Protein AF-A0A7R9JJ22-F1 (afdb_monomer_lite)

pLDDT: mean 79.02, std 14.0, range [29.39, 95.38]

Secondary structure (DSSP, 8-state):
----------HHHHHHHTS--PPEETTEE--HHHHHHHHHHHH--THHHHTTGGG-S-HHHHHHHHHHHHHHHHHHHHHHHHHHHHHH--SSB---HHHHHTT----TTTTT----BSSSS--------TT-----HHHHHSSSHHHHHHHHHHHHHHHHHHHHHHHHHHHHHHHHTTSSGGGGGG---BTTTTB-HHHHHHHHHHHHHHHHH-

InterPro domains:
  IPR004841 Amino acid permease/SLC12A domain [PF00324] (16-213)
  IPR004842 SLC12A transporter family [PTHR11827] (8-214)

Sequence (214 aa):
MNSEHRVSVPASVLATNWKPQYTFSEGKQQDFFSVFAIFFPSVTGIQAGANISGDLKDPAGAIPKGTLLSLIISMVSYAIFVVFAGGAALRDASGNVSELINNTYIECRENGGTCGYGLNNSYSSPSNLALVIRKQVMQLMSLWGPFIYAGCFAATLSTALTNLLSVPRLIQALGIDKIYPGLIFFSKGYGKFGEPYRGYVLTFVVSSAFVIIG

Organism: Timema californicum (NCBI:txid61474)

Radius of gyration: 23.4 Å; chains: 1; bounding box: 60×50×65 Å

Structure (mmCIF, N/CA/C/O backbone):
data_AF-A0A7R9JJ22-F1
#
_entry.id   AF-A0A7R9JJ22-F1
#
loop_
_atom_site.group_PDB
_atom_site.id
_atom_site.type_symbol
_atom_site.label_atom_id
_atom_site.label_alt_id
_atom_site.label_comp_id
_atom_site.label_asym_id
_atom_site.label_entity_id
_atom_site.label_seq_id
_atom_site.pdbx_PDB_ins_code
_atom_site.Cartn_x
_atom_site.Cartn_y
_atom_site.Cartn_z
_atom_site.occupancy
_atom_site.B_iso_or_equiv
_atom_site.auth_seq_id
_atom_site.auth_comp_id
_atom_site.auth_asym_id
_atom_site.auth_atom_id
_atom_site.pdbx_PDB_model_num
ATOM 1 N N . MET A 1 1 ? 30.198 -15.128 -7.343 1.00 31.70 1 MET A N 1
ATOM 2 C CA . MET A 1 1 ? 29.744 -13.837 -6.776 1.00 31.70 1 MET A CA 1
ATOM 3 C C . MET A 1 1 ? 29.969 -12.794 -7.856 1.00 31.70 1 MET A C 1
ATOM 5 O O . MET A 1 1 ? 30.986 -12.121 -7.837 1.00 31.70 1 MET A O 1
ATOM 9 N N . ASN A 1 2 ? 29.097 -12.754 -8.867 1.00 29.39 2 ASN A N 1
ATOM 10 C CA . ASN A 1 2 ? 29.396 -12.061 -10.121 1.00 29.39 2 ASN A CA 1
ATOM 11 C C . ASN A 1 2 ? 28.339 -10.982 -10.380 1.00 29.39 2 ASN A C 1
ATOM 13 O O . ASN A 1 2 ? 27.166 -11.290 -10.551 1.00 29.39 2 ASN A O 1
ATOM 17 N N . SER A 1 3 ? 28.803 -9.732 -10.293 1.00 36.50 3 SER A N 1
ATOM 18 C CA . SER A 1 3 ? 28.471 -8.590 -11.155 1.00 36.50 3 SER A CA 1
ATOM 19 C C . SER A 1 3 ? 27.067 -8.535 -11.772 1.00 36.50 3 SER A C 1
ATOM 21 O O . SER A 1 3 ? 26.918 -9.019 -12.881 1.00 36.50 3 SER A O 1
ATOM 23 N N . GLU A 1 4 ? 26.098 -7.864 -11.127 1.00 42.62 4 GLU A N 1
ATOM 24 C CA . GLU A 1 4 ? 24.980 -7.175 -11.825 1.00 42.62 4 GLU A CA 1
ATOM 25 C C . GLU A 1 4 ? 24.073 -6.306 -10.917 1.00 42.62 4 GLU A C 1
ATOM 27 O O . GLU A 1 4 ? 22.950 -5.968 -11.268 1.00 42.62 4 GLU A O 1
ATOM 32 N N . HIS A 1 5 ? 24.545 -5.843 -9.753 1.00 43.56 5 HIS A N 1
ATOM 33 C CA . HIS A 1 5 ? 23.796 -4.886 -8.914 1.00 43.56 5 HIS A CA 1
ATOM 34 C C . HIS A 1 5 ? 23.991 -3.424 -9.338 1.00 43.56 5 HIS A C 1
ATOM 36 O O . HIS A 1 5 ? 24.180 -2.542 -8.503 1.00 43.56 5 HIS A O 1
ATOM 42 N N . ARG A 1 6 ? 23.958 -3.138 -10.643 1.00 44.47 6 ARG A N 1
ATOM 43 C CA . ARG A 1 6 ? 23.802 -1.758 -11.116 1.00 44.47 6 ARG A CA 1
ATOM 44 C C . ARG A 1 6 ? 22.357 -1.555 -11.532 1.00 44.47 6 ARG A C 1
ATOM 46 O O . ARG A 1 6 ? 22.016 -1.698 -12.700 1.00 44.47 6 ARG A O 1
ATOM 53 N N . VAL A 1 7 ? 21.529 -1.190 -10.551 1.00 55.81 7 VAL A N 1
ATOM 54 C CA . VAL A 1 7 ? 20.245 -0.532 -10.809 1.00 55.81 7 VAL A CA 1
ATOM 55 C C . VAL A 1 7 ? 20.574 0.802 -11.470 1.00 55.81 7 VAL A C 1
ATOM 57 O O . VAL A 1 7 ? 20.880 1.794 -10.814 1.00 55.81 7 VAL A O 1
ATOM 60 N N . SER A 1 8 ? 20.644 0.779 -12.791 1.00 62.72 8 SER A N 1
ATOM 61 C CA . SER A 1 8 ? 20.762 1.973 -13.609 1.00 62.72 8 SER A CA 1
ATOM 62 C C . SER A 1 8 ? 19.353 2.362 -14.026 1.00 62.72 8 SER A C 1
ATOM 64 O O . SER A 1 8 ? 18.514 1.495 -14.253 1.00 62.72 8 SER A O 1
ATOM 66 N N . VAL A 1 9 ? 19.085 3.665 -14.077 1.00 70.62 9 VAL A N 1
ATOM 67 C CA . VAL A 1 9 ? 17.827 4.210 -14.593 1.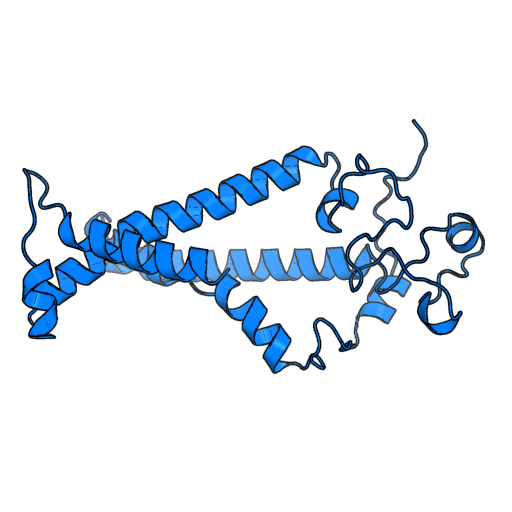00 70.62 9 VAL A CA 1
ATOM 68 C C . VAL A 1 9 ? 18.107 4.738 -16.000 1.00 70.62 9 VAL A C 1
ATOM 70 O O . VAL A 1 9 ? 18.405 5.924 -16.162 1.00 70.62 9 VAL A O 1
ATOM 73 N N . PRO A 1 10 ? 18.133 3.872 -17.029 1.00 76.88 10 PRO A N 1
ATOM 74 C CA . PRO A 1 10 ? 18.292 4.330 -18.397 1.00 76.88 10 PRO A CA 1
ATOM 75 C C . PRO A 1 10 ? 17.045 5.105 -18.839 1.00 76.88 10 PRO A C 1
ATOM 77 O O . PRO A 1 10 ? 15.908 4.655 -18.685 1.00 76.88 10 PRO A O 1
ATOM 80 N N . ALA A 1 11 ? 17.264 6.273 -19.446 1.00 77.75 11 ALA A N 1
ATOM 81 C CA . ALA A 1 11 ? 16.186 7.128 -19.946 1.00 77.75 11 ALA A CA 1
ATOM 82 C C . ALA A 1 11 ? 15.310 6.429 -21.007 1.00 77.75 11 ALA A C 1
ATOM 84 O O . ALA A 1 11 ? 14.129 6.745 -21.127 1.00 77.75 11 ALA A O 1
ATOM 85 N N . SER A 1 12 ? 15.857 5.448 -21.736 1.00 80.06 12 SER A N 1
ATOM 86 C CA . SER A 1 12 ? 15.120 4.626 -22.706 1.00 80.06 12 SER A CA 1
ATOM 87 C C . SER A 1 12 ? 14.037 3.763 -22.048 1.00 80.06 12 SER A C 1
ATOM 89 O O . SER A 1 12 ? 12.909 3.705 -22.537 1.00 80.06 12 SER A O 1
ATOM 91 N N . VAL A 1 13 ? 14.342 3.136 -20.909 1.00 80.31 13 VAL A N 1
ATOM 92 C CA . VAL A 1 13 ? 13.381 2.303 -20.165 1.00 80.31 13 VAL A CA 1
ATOM 93 C C . VAL A 1 13 ? 12.297 3.171 -19.536 1.00 80.31 13 VAL A C 1
ATOM 95 O O . VAL A 1 13 ? 11.117 2.846 -19.621 1.00 80.31 13 VAL A O 1
ATOM 98 N N . LEU A 1 14 ? 12.657 4.336 -18.997 1.00 84.06 14 LEU A N 1
ATOM 99 C CA . LEU A 1 14 ? 11.655 5.261 -18.469 1.00 84.06 14 LEU A CA 1
ATOM 100 C C . LEU A 1 14 ? 10.710 5.782 -19.570 1.00 84.06 14 LEU A C 1
ATOM 102 O O . LEU A 1 14 ? 9.504 5.882 -19.350 1.00 84.06 14 LEU A O 1
ATOM 106 N N . ALA A 1 15 ? 11.240 6.079 -20.762 1.00 85.38 15 ALA A N 1
ATOM 107 C CA . ALA A 1 15 ? 10.447 6.556 -21.895 1.00 85.38 15 ALA A CA 1
ATOM 108 C C . ALA A 1 15 ? 9.465 5.494 -22.421 1.00 85.38 15 ALA A C 1
ATOM 110 O O . ALA A 1 15 ? 8.315 5.821 -22.719 1.00 85.38 15 ALA A O 1
ATOM 111 N N . THR A 1 16 ? 9.883 4.226 -22.491 1.00 83.38 16 THR A N 1
ATOM 112 C CA . THR A 1 16 ? 8.984 3.108 -22.850 1.00 83.38 16 THR A CA 1
ATOM 113 C C . THR A 1 16 ? 7.911 2.892 -21.784 1.00 83.38 16 THR A C 1
ATOM 115 O O . THR A 1 16 ? 6.740 2.685 -22.105 1.00 83.38 16 THR A O 1
ATOM 118 N N . ASN A 1 17 ? 8.267 3.069 -20.509 1.00 86.56 17 ASN A N 1
ATOM 119 C CA . ASN A 1 17 ? 7.344 2.909 -19.394 1.00 86.56 17 ASN A CA 1
ATOM 120 C C . ASN A 1 17 ? 6.323 4.045 -19.207 1.00 86.56 17 ASN A C 1
ATOM 122 O O . ASN A 1 17 ? 5.400 3.895 -18.405 1.00 86.56 17 ASN A O 1
ATOM 126 N N . TRP A 1 18 ? 6.426 5.141 -19.960 1.00 87.44 18 TRP A N 1
ATOM 127 C CA . TRP A 1 18 ? 5.609 6.341 -19.751 1.00 87.44 18 TRP A CA 1
ATOM 128 C C . TRP A 1 18 ? 4.117 6.170 -20.084 1.00 87.4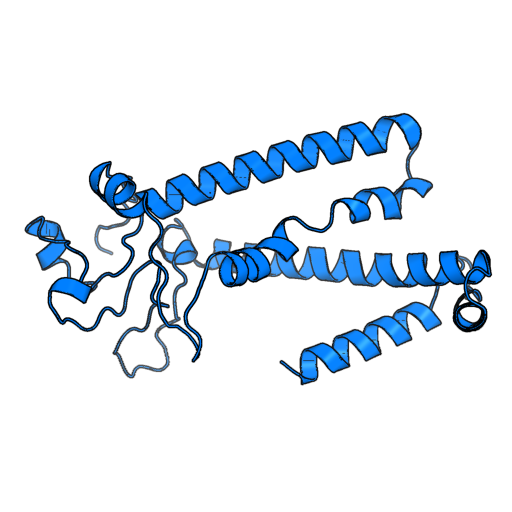4 18 TRP A C 1
ATOM 130 O O . TRP A 1 18 ? 3.264 6.825 -19.487 1.00 87.44 18 TRP A O 1
ATOM 140 N N . LYS A 1 19 ? 3.772 5.312 -21.053 1.00 88.19 19 LYS A N 1
ATOM 141 C CA . LYS A 1 19 ? 2.381 5.139 -21.519 1.00 88.19 19 LYS A CA 1
ATOM 142 C C . LYS A 1 19 ? 1.688 3.959 -20.844 1.00 88.19 19 LYS A C 1
ATOM 144 O O . LYS A 1 19 ? 2.290 2.899 -20.800 1.00 88.19 19 LYS A O 1
ATOM 149 N N . PRO A 1 20 ? 0.426 4.047 -20.408 1.00 86.69 20 PRO A N 1
ATOM 150 C CA . PRO A 1 20 ? -0.252 2.904 -19.800 1.00 86.69 20 PRO A CA 1
ATOM 151 C C . PRO A 1 20 ? -0.360 1.723 -20.778 1.00 86.69 20 PRO A C 1
ATOM 153 O O . PRO A 1 20 ? -0.650 1.909 -21.959 1.00 86.69 20 PRO A O 1
ATOM 156 N N . GLN A 1 21 ? -0.163 0.510 -20.268 1.00 85.25 21 GLN A N 1
ATOM 157 C CA . GLN A 1 21 ? -0.378 -0.739 -20.996 1.00 85.25 21 GLN A CA 1
ATOM 158 C C . GLN A 1 21 ? -1.119 -1.697 -20.076 1.00 85.25 21 GLN A C 1
ATOM 160 O O . GLN A 1 21 ? -0.540 -2.285 -19.165 1.00 85.25 21 GLN A O 1
ATOM 165 N N . TYR A 1 22 ? -2.424 -1.812 -20.291 1.00 84.62 22 TYR A N 1
ATOM 166 C CA . TYR A 1 22 ? -3.256 -2.707 -19.506 1.00 84.62 22 TYR A CA 1
ATOM 167 C C . TYR A 1 22 ? -3.223 -4.108 -20.109 1.00 84.62 22 TYR A C 1
ATOM 169 O O . TYR A 1 22 ? -3.531 -4.294 -21.286 1.00 84.62 22 TYR A O 1
ATOM 177 N N . THR A 1 23 ? -2.831 -5.092 -19.301 1.00 80.12 23 THR A N 1
ATOM 178 C CA . THR A 1 23 ? -2.789 -6.499 -19.709 1.00 80.12 23 THR A CA 1
ATOM 179 C C . THR A 1 23 ? -4.026 -7.251 -19.224 1.00 80.12 23 THR A C 1
ATOM 181 O O . THR A 1 23 ? -4.715 -6.829 -18.296 1.00 80.12 23 THR A O 1
ATOM 184 N N . PHE A 1 24 ? -4.309 -8.387 -19.850 1.00 79.19 24 PHE A N 1
ATOM 185 C CA . PHE A 1 24 ? -5.268 -9.349 -19.324 1.00 79.19 24 PHE A CA 1
ATOM 186 C C . PHE A 1 24 ? -4.571 -10.189 -18.251 1.00 79.19 24 PHE A C 1
ATOM 188 O O . PHE A 1 24 ? -3.575 -10.851 -18.542 1.00 79.19 24 PHE A O 1
ATOM 195 N N . SER A 1 25 ? -5.071 -10.139 -17.018 1.00 71.06 25 SER A N 1
ATOM 196 C CA . SER A 1 25 ? -4.530 -10.897 -15.886 1.00 71.06 25 SER A CA 1
ATOM 197 C C . SER A 1 25 ? -5.680 -11.380 -15.009 1.00 71.06 25 SER A C 1
ATOM 199 O O . SER A 1 25 ? -6.659 -10.655 -14.840 1.00 71.06 25 SER A O 1
ATOM 201 N N . GLU A 1 26 ? -5.571 -12.601 -14.478 1.00 70.00 26 GLU A N 1
ATOM 202 C CA . GLU A 1 26 ? -6.557 -13.198 -13.558 1.00 70.00 26 GLU A CA 1
ATOM 203 C C . GLU A 1 26 ? -7.993 -13.253 -14.118 1.00 70.00 26 GLU A C 1
ATOM 205 O O . GLU A 1 26 ? -8.975 -13.039 -13.414 1.00 70.00 26 GLU A O 1
ATOM 210 N N . GLY A 1 27 ? -8.137 -13.534 -15.418 1.00 76.50 27 GLY A N 1
ATOM 211 C CA . GLY A 1 27 ? -9.451 -13.720 -16.043 1.00 76.50 27 GLY A CA 1
ATOM 212 C C . GLY A 1 27 ? -10.231 -12.428 -16.312 1.00 76.50 27 GLY A C 1
ATOM 213 O O . GLY A 1 27 ? -11.360 -12.500 -16.796 1.00 76.50 27 GLY A O 1
ATOM 214 N N . LYS A 1 28 ? -9.642 -11.251 -16.058 1.00 82.56 28 LYS A N 1
ATOM 215 C CA . LYS A 1 28 ? -10.244 -9.946 -16.354 1.00 82.56 28 LYS A CA 1
ATOM 216 C C . LYS A 1 28 ? -9.274 -9.060 -17.140 1.00 82.56 28 LYS A C 1
ATOM 218 O O . LYS A 1 28 ? -8.071 -9.018 -16.876 1.00 82.56 28 LYS A O 1
ATOM 223 N N . GLN A 1 29 ? -9.804 -8.321 -18.115 1.00 86.81 29 GLN A N 1
ATOM 224 C CA . GLN A 1 29 ? -9.045 -7.257 -18.764 1.00 86.81 29 GLN A CA 1
ATOM 225 C C . GLN A 1 29 ? -8.884 -6.108 -17.774 1.00 86.81 29 GLN A C 1
ATOM 227 O O . GLN A 1 29 ? -9.876 -5.566 -17.285 1.00 86.81 29 GLN A O 1
ATOM 232 N N . GLN A 1 30 ? -7.637 -5.770 -17.463 1.00 87.56 30 GLN A N 1
ATOM 233 C CA . GLN A 1 30 ? -7.353 -4.672 -16.556 1.00 87.56 30 GLN A CA 1
ATOM 234 C C . GLN A 1 30 ? -7.670 -3.343 -17.246 1.00 87.56 30 GLN A C 1
ATOM 236 O O . GLN A 1 30 ? -7.508 -3.188 -18.456 1.00 87.56 30 GLN A O 1
ATOM 241 N N . ASP A 1 31 ? -8.138 -2.382 -16.467 1.00 91.38 31 ASP A N 1
ATOM 242 C CA . ASP A 1 31 ? -8.479 -1.035 -16.902 1.00 91.38 31 ASP A CA 1
ATOM 243 C C . ASP A 1 31 ? -8.042 -0.031 -15.826 1.00 91.38 31 ASP A C 1
ATOM 245 O O . ASP A 1 31 ? -7.627 -0.416 -14.728 1.00 91.38 31 ASP A O 1
ATOM 249 N N . PHE A 1 32 ? -8.142 1.266 -16.125 1.00 91.38 32 PHE A N 1
ATOM 250 C CA . PHE A 1 32 ? -7.767 2.320 -15.181 1.00 91.38 32 PHE A CA 1
ATOM 251 C C . PHE A 1 32 ? -8.471 2.171 -13.823 1.00 91.38 32 PHE A C 1
ATOM 253 O O . PHE A 1 32 ? -7.816 2.300 -12.788 1.00 91.38 32 PHE A O 1
ATOM 260 N N . PHE A 1 33 ? -9.773 1.862 -13.809 1.00 91.69 33 PHE A N 1
ATOM 261 C CA . PHE A 1 33 ? -10.528 1.761 -12.561 1.00 91.69 33 PHE A CA 1
ATOM 262 C C . PHE A 1 33 ? -10.177 0.502 -11.771 1.00 91.69 33 PHE A C 1
ATOM 264 O O . PHE A 1 33 ? -10.112 0.579 -10.546 1.00 91.69 33 PHE A O 1
ATOM 271 N N . SER A 1 34 ? -9.889 -0.628 -12.429 1.00 89.81 34 SER A N 1
ATOM 272 C CA . SER A 1 34 ? -9.416 -1.829 -11.722 1.00 89.81 34 SER A CA 1
ATOM 273 C C . SER A 1 34 ? -8.070 -1.583 -11.031 1.00 89.81 34 SER A C 1
ATOM 275 O O . SER A 1 34 ? -7.920 -1.904 -9.854 1.00 89.81 34 SER A O 1
ATOM 277 N N . VAL A 1 35 ? -7.113 -0.937 -11.708 1.00 88.94 35 VAL A N 1
ATOM 278 C CA . VAL A 1 35 ? -5.811 -0.596 -11.100 1.00 88.94 35 VAL A CA 1
ATOM 279 C C . VAL A 1 35 ? -5.973 0.441 -9.983 1.00 88.94 35 VAL A C 1
ATOM 281 O O . VAL A 1 35 ? -5.380 0.298 -8.912 1.00 88.94 35 VAL A O 1
ATOM 284 N N . PHE A 1 36 ? -6.816 1.456 -10.189 1.00 91.38 36 PHE A N 1
ATOM 285 C CA . PHE A 1 36 ? -7.125 2.450 -9.161 1.00 91.38 36 PHE A CA 1
ATOM 286 C C . PHE A 1 36 ? -7.768 1.817 -7.923 1.00 91.38 36 PHE A C 1
ATOM 288 O O . PHE A 1 36 ? -7.394 2.175 -6.812 1.00 91.38 36 PHE A O 1
ATOM 295 N N . ALA A 1 37 ? -8.678 0.853 -8.083 1.00 91.69 37 ALA A N 1
ATOM 296 C CA . ALA A 1 37 ? -9.329 0.174 -6.963 1.00 91.69 37 ALA A CA 1
ATOM 297 C C . ALA A 1 37 ? -8.338 -0.611 -6.086 1.00 91.69 37 ALA A C 1
ATOM 299 O O . ALA A 1 37 ? -8.517 -0.663 -4.872 1.00 91.69 37 ALA A O 1
ATOM 300 N N . ILE A 1 38 ? -7.275 -1.169 -6.675 1.00 88.62 38 ILE A N 1
ATOM 301 C CA . ILE A 1 38 ? -6.201 -1.859 -5.938 1.00 88.62 38 ILE A CA 1
ATOM 302 C C . ILE A 1 38 ? -5.283 -0.852 -5.226 1.00 88.62 38 ILE A C 1
ATOM 304 O O . ILE A 1 38 ? -4.823 -1.110 -4.116 1.00 88.62 38 ILE A O 1
ATOM 308 N N . PHE A 1 39 ? -5.032 0.310 -5.836 1.00 90.44 39 PHE A N 1
ATOM 309 C CA . PHE A 1 39 ? -4.209 1.369 -5.244 1.00 90.44 39 PHE A CA 1
ATOM 310 C C . PHE A 1 39 ? -4.953 2.190 -4.181 1.00 90.44 39 PHE A C 1
ATOM 312 O O . PHE A 1 39 ? -4.351 2.677 -3.231 1.00 90.44 39 PHE A O 1
ATOM 319 N N . PHE A 1 40 ? -6.270 2.343 -4.297 1.00 91.31 40 PHE A N 1
ATOM 320 C CA . PHE A 1 40 ? -7.057 3.214 -3.427 1.00 91.31 40 PHE A CA 1
ATOM 321 C C . PHE A 1 40 ? -6.862 2.919 -1.927 1.00 91.31 40 PHE A C 1
ATOM 323 O O . PHE A 1 40 ? -6.573 3.865 -1.189 1.00 91.31 40 PHE A O 1
ATOM 330 N N . PRO A 1 41 ? -6.892 1.652 -1.457 1.00 89.88 41 PRO A N 1
ATOM 331 C CA . PRO A 1 41 ? -6.620 1.323 -0.062 1.00 89.88 41 PRO A CA 1
ATOM 332 C C . PRO A 1 41 ? -5.275 1.838 0.465 1.00 89.88 41 PRO A C 1
ATOM 334 O O . PRO A 1 41 ? -5.199 2.172 1.644 1.00 89.88 41 PRO A O 1
ATOM 337 N N . SER A 1 42 ? -4.231 1.974 -0.364 1.00 88.00 42 SER A N 1
ATOM 338 C CA . SER A 1 42 ? -2.924 2.451 0.114 1.00 88.00 42 SER A CA 1
ATOM 339 C C . SER A 1 42 ? -2.912 3.937 0.472 1.00 88.00 42 SER A C 1
ATOM 341 O O . SER A 1 42 ? -2.060 4.367 1.242 1.00 88.00 42 SER A O 1
ATOM 343 N N . VAL A 1 43 ? -3.837 4.726 -0.085 1.00 86.00 43 VAL A N 1
ATOM 344 C CA . VAL A 1 43 ? -3.976 6.167 0.206 1.00 86.00 43 VAL A CA 1
ATOM 345 C C . VAL A 1 43 ? -5.032 6.420 1.290 1.00 86.00 43 VAL A C 1
ATOM 347 O O . VAL A 1 43 ? -5.109 7.508 1.864 1.00 86.00 43 VAL A O 1
ATOM 350 N N . THR A 1 44 ? -5.845 5.413 1.614 1.00 85.25 44 THR A N 1
ATOM 351 C CA . THR A 1 44 ? -6.759 5.484 2.760 1.00 85.25 44 THR A CA 1
ATOM 352 C C . THR A 1 44 ? -5.993 5.435 4.087 1.00 85.25 44 THR A C 1
ATOM 354 O O . THR A 1 44 ? -4.839 5.025 4.146 1.00 85.25 44 THR A O 1
ATOM 357 N N . GLY A 1 45 ? -6.630 5.876 5.178 1.00 79.38 45 GLY A N 1
ATOM 358 C CA . GLY A 1 45 ? -6.037 5.810 6.524 1.00 79.38 45 GLY A CA 1
ATOM 359 C C . GLY A 1 45 ? -5.683 7.155 7.163 1.00 79.38 45 GLY A C 1
ATOM 360 O O . GLY A 1 45 ? -5.229 7.180 8.303 1.00 79.38 45 GLY A O 1
ATOM 361 N N . ILE A 1 46 ? -5.982 8.284 6.508 1.00 81.25 46 ILE A N 1
ATOM 362 C CA . ILE A 1 46 ? -5.817 9.639 7.083 1.00 81.25 46 ILE A CA 1
ATOM 363 C C . ILE A 1 46 ? -6.570 9.782 8.423 1.00 81.25 46 ILE A C 1
ATOM 365 O O . ILE A 1 46 ? -6.150 10.515 9.317 1.00 81.25 46 ILE A O 1
ATOM 369 N N . GLN A 1 47 ? -7.661 9.030 8.598 1.00 75.44 47 GLN A N 1
ATOM 370 C CA . GLN A 1 47 ? -8.493 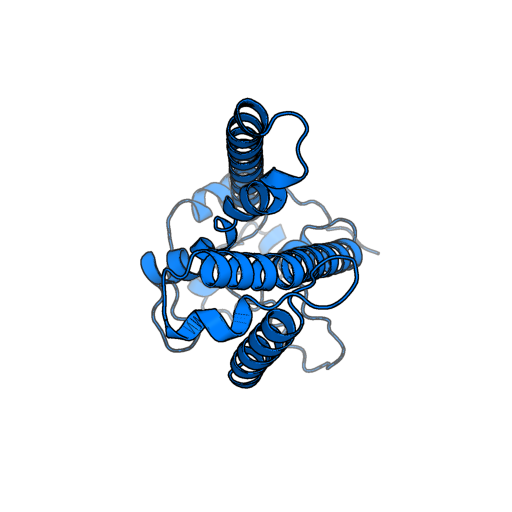9.056 9.800 1.00 75.44 47 GLN A CA 1
ATOM 371 C C . GLN A 1 47 ? -7.864 8.351 11.017 1.00 75.44 47 GLN A C 1
ATOM 373 O O . GLN A 1 47 ? -8.300 8.593 12.142 1.00 75.44 47 GLN A O 1
ATOM 378 N N . ALA A 1 48 ? -6.818 7.533 10.841 1.00 72.00 48 ALA A N 1
ATOM 379 C CA . ALA A 1 48 ? -6.168 6.847 11.962 1.00 72.00 48 ALA A CA 1
ATOM 380 C C . ALA A 1 48 ? -5.557 7.839 12.971 1.00 72.00 48 ALA A C 1
ATOM 382 O O . ALA A 1 48 ? -5.653 7.627 14.178 1.00 72.00 48 ALA A O 1
ATOM 383 N N . GLY A 1 49 ? -5.006 8.960 12.486 1.00 72.12 49 GLY A N 1
ATOM 384 C CA . GLY A 1 49 ? -4.462 10.021 13.342 1.00 72.12 49 GLY A CA 1
ATOM 385 C C . GLY A 1 49 ? -5.537 10.782 14.124 1.00 72.12 49 GLY A C 1
ATOM 386 O O . GLY A 1 49 ? -5.316 11.157 15.272 1.00 72.12 49 GLY A O 1
ATOM 387 N N . ALA A 1 50 ? -6.725 10.956 13.538 1.00 76.62 50 ALA A N 1
ATOM 388 C CA . ALA A 1 50 ? -7.857 11.581 14.219 1.00 76.62 50 ALA A CA 1
ATOM 389 C C . ALA A 1 50 ? -8.453 10.670 15.302 1.00 76.62 50 ALA A C 1
ATOM 391 O O . ALA A 1 50 ? -8.936 11.158 16.314 1.00 76.62 50 ALA A O 1
ATOM 392 N N . ASN A 1 51 ? -8.380 9.347 15.141 1.00 76.25 51 ASN A N 1
ATOM 393 C CA . ASN A 1 51 ? -8.947 8.408 16.111 1.00 76.25 51 ASN A CA 1
ATOM 394 C C . ASN A 1 51 ? -8.203 8.375 17.465 1.00 76.25 51 ASN A C 1
ATOM 396 O O . ASN A 1 51 ? -8.738 7.884 18.453 1.00 76.25 51 ASN A O 1
ATOM 400 N N . ILE A 1 52 ? -6.978 8.909 17.524 1.00 79.31 52 ILE A N 1
ATOM 401 C CA . ILE A 1 52 ? -6.163 9.018 18.749 1.00 79.31 52 ILE A CA 1
ATOM 402 C C . ILE A 1 52 ? -6.140 10.481 19.243 1.00 79.31 52 ILE A C 1
ATOM 404 O O . ILE A 1 52 ? -5.372 10.850 20.127 1.00 79.31 52 ILE A O 1
ATOM 408 N N . SER A 1 53 ? -7.017 11.345 18.711 1.00 78.00 53 SER A N 1
ATOM 409 C CA . SER A 1 53 ? -7.024 12.781 19.018 1.00 78.00 53 SER A CA 1
ATOM 410 C C . SER A 1 53 ? -7.211 13.114 20.498 1.00 78.00 53 SER A C 1
ATOM 412 O O . SER A 1 53 ? -6.760 14.167 20.941 1.00 78.00 53 SER A O 1
ATOM 414 N N . GLY A 1 54 ? -7.875 12.232 21.253 1.00 74.81 54 GLY A N 1
ATOM 415 C CA . GLY A 1 54 ? -8.145 12.410 22.682 1.00 74.81 54 GLY A CA 1
ATOM 416 C C . GLY A 1 54 ? -6.894 12.421 23.565 1.00 74.81 54 GLY A C 1
ATOM 417 O O . GLY A 1 54 ? -6.936 13.000 24.645 1.00 74.81 54 GLY A O 1
ATOM 418 N N . ASP A 1 55 ? -5.783 11.856 23.084 1.00 80.69 55 ASP A N 1
ATOM 419 C CA . ASP A 1 55 ? -4.518 11.779 23.824 1.00 80.69 55 ASP A CA 1
ATOM 420 C C . ASP A 1 55 ? -3.541 12.918 23.454 1.00 80.69 55 ASP A C 1
ATOM 422 O O . ASP A 1 55 ? -2.405 12.960 23.935 1.00 80.69 55 ASP A O 1
ATOM 426 N N . LEU A 1 56 ? -3.949 13.865 22.597 1.00 85.38 56 LEU A N 1
ATOM 427 C CA . LEU A 1 56 ? -3.111 15.003 22.210 1.00 85.38 56 LEU A CA 1
ATOM 428 C C . LEU A 1 56 ? -3.241 16.188 23.172 1.00 85.38 56 LEU A C 1
ATOM 430 O O . LEU A 1 56 ? -4.330 16.589 23.568 1.00 85.38 56 LEU A O 1
ATOM 434 N N . LYS A 1 57 ? -2.099 16.832 23.452 1.00 85.81 57 LYS A N 1
ATOM 435 C CA . LYS A 1 57 ? -2.017 18.065 24.256 1.00 85.81 57 LYS A CA 1
ATOM 436 C C . LYS A 1 57 ? -2.792 19.247 23.642 1.00 85.81 57 LYS A C 1
ATOM 438 O O . LYS A 1 57 ? -3.310 20.069 24.387 1.00 85.81 57 LYS A O 1
ATOM 443 N N . ASP A 1 58 ? -2.850 19.336 22.310 1.00 90.38 58 ASP A N 1
ATOM 444 C CA . ASP A 1 58 ? -3.642 20.320 21.551 1.00 90.38 58 ASP A CA 1
ATOM 445 C C . ASP A 1 58 ? -4.174 19.664 20.259 1.00 90.38 58 ASP A C 1
ATOM 447 O O . ASP A 1 58 ? -3.444 19.576 19.266 1.00 90.38 58 ASP A O 1
ATOM 451 N N . PRO A 1 59 ? -5.420 19.159 20.248 1.00 86.00 59 PRO A N 1
ATOM 452 C CA . PRO A 1 59 ? -5.967 18.461 19.086 1.00 86.00 59 PRO A CA 1
ATOM 453 C C . PRO A 1 59 ? -6.318 19.405 17.925 1.00 86.00 59 PRO A C 1
ATOM 455 O O . PRO A 1 59 ? -6.185 19.017 16.763 1.00 86.00 59 PRO A O 1
ATOM 458 N N . ALA A 1 60 ? -6.731 20.644 18.209 1.00 86.94 60 ALA A N 1
ATOM 459 C CA . ALA A 1 60 ? -7.226 21.580 17.198 1.00 86.94 60 ALA A CA 1
ATOM 460 C C . ALA A 1 60 ? -6.119 22.025 16.229 1.00 86.94 60 ALA A C 1
ATOM 462 O O . ALA A 1 60 ? -6.356 22.150 15.027 1.00 86.94 60 ALA A O 1
ATOM 463 N N . GLY A 1 61 ? -4.899 22.229 16.734 1.00 88.44 61 GLY A N 1
ATOM 464 C CA . GLY A 1 61 ? -3.745 22.584 15.909 1.00 88.44 61 GLY A CA 1
ATOM 465 C C . GLY A 1 61 ? -2.965 21.384 15.363 1.00 88.44 61 GLY A C 1
ATOM 466 O O . GLY A 1 61 ? -2.409 21.465 14.263 1.00 88.44 61 GLY A O 1
ATOM 467 N N . ALA A 1 62 ? -2.889 20.283 16.117 1.00 88.94 62 ALA A N 1
ATOM 468 C CA . ALA A 1 62 ? -2.003 19.166 15.787 1.00 88.94 62 ALA A CA 1
ATOM 469 C C . ALA A 1 62 ? -2.555 18.240 14.695 1.00 88.94 62 ALA A C 1
ATOM 471 O O . ALA A 1 62 ? -1.783 17.809 13.837 1.00 88.94 62 ALA A O 1
ATOM 472 N N . ILE A 1 63 ? -3.868 17.976 14.681 1.00 90.19 63 ILE A N 1
ATOM 473 C CA . ILE A 1 63 ? -4.502 17.127 13.660 1.00 90.19 63 ILE A CA 1
ATOM 474 C C . ILE A 1 63 ? -4.247 17.677 12.247 1.00 90.19 63 ILE A C 1
ATOM 476 O O . ILE A 1 63 ? -3.622 16.963 11.465 1.00 90.19 63 ILE A O 1
ATOM 480 N N . PRO A 1 64 ? -4.627 18.928 11.897 1.00 89.75 64 PRO A N 1
ATOM 481 C CA . PRO A 1 64 ? -4.514 19.402 10.516 1.00 89.75 64 PRO A CA 1
ATOM 482 C C . PRO A 1 64 ? -3.063 19.481 10.026 1.00 89.75 64 PRO A C 1
ATOM 484 O O . PRO A 1 64 ? -2.779 19.153 8.874 1.00 89.75 64 PRO A O 1
ATOM 487 N N . LYS A 1 65 ? -2.125 19.879 10.897 1.00 89.88 65 LYS A N 1
ATOM 488 C CA . LYS A 1 65 ? -0.697 19.948 10.550 1.00 89.88 65 LYS A CA 1
ATOM 489 C C . LYS A 1 65 ? -0.105 18.556 10.342 1.00 89.88 65 LYS A C 1
ATOM 491 O O . LYS A 1 65 ? 0.628 18.347 9.378 1.00 89.88 65 LYS A O 1
ATOM 496 N N . GLY A 1 66 ? -0.441 17.613 11.222 1.00 90.81 66 GLY A N 1
ATOM 497 C CA . GLY A 1 66 ? 0.027 16.233 11.141 1.00 90.81 66 GLY A CA 1
ATOM 498 C C . GLY A 1 66 ? -0.506 15.514 9.905 1.00 90.81 66 GLY A C 1
ATOM 499 O O . GLY A 1 66 ? 0.277 14.933 9.153 1.00 90.81 66 GLY A O 1
ATOM 500 N N . THR A 1 67 ? -1.815 15.601 9.645 1.00 90.69 67 THR A N 1
ATOM 501 C CA . THR A 1 67 ? -2.434 14.937 8.490 1.00 90.69 67 THR A CA 1
ATOM 502 C C . THR A 1 67 ? -1.931 15.501 7.166 1.00 90.69 67 THR A C 1
ATOM 504 O O . THR A 1 67 ? -1.616 14.728 6.265 1.00 90.69 67 THR A O 1
ATOM 507 N N . LEU A 1 68 ? -1.804 16.828 7.042 1.00 91.06 68 LEU A N 1
ATOM 508 C CA . LEU A 1 68 ? -1.332 17.454 5.804 1.00 91.06 68 LEU A CA 1
ATOM 509 C C . LEU A 1 68 ? 0.134 17.105 5.515 1.00 91.06 68 LEU A C 1
ATOM 511 O O . LEU A 1 68 ? 0.470 16.747 4.388 1.00 91.06 68 LEU A O 1
ATOM 515 N N . LEU A 1 69 ? 1.002 17.163 6.531 1.00 92.81 69 LEU A N 1
ATOM 516 C CA . LEU A 1 69 ? 2.417 16.831 6.365 1.00 92.81 69 LEU A CA 1
ATOM 517 C C . LEU A 1 69 ? 2.611 15.348 6.016 1.00 92.81 69 LEU A C 1
ATOM 519 O O . LEU A 1 69 ? 3.374 15.028 5.107 1.00 92.81 69 LEU A O 1
ATOM 523 N N . SER A 1 70 ? 1.892 14.448 6.694 1.00 91.06 70 SER A N 1
ATOM 524 C CA . SER A 1 70 ? 1.926 13.006 6.410 1.00 91.06 70 SER A CA 1
ATOM 525 C C . SER A 1 70 ? 1.468 12.688 4.982 1.00 91.06 70 SER A C 1
ATOM 527 O O . SER A 1 70 ? 2.101 11.890 4.284 1.00 91.06 70 SER A O 1
ATOM 529 N N . LEU A 1 71 ? 0.416 13.359 4.512 1.00 91.12 71 LEU A N 1
ATOM 530 C CA . LEU A 1 71 ? -0.085 13.219 3.149 1.00 91.12 71 LEU A CA 1
ATOM 531 C C . LEU A 1 71 ? 0.951 13.674 2.111 1.00 91.12 71 LEU A C 1
ATOM 533 O O . LEU A 1 71 ? 1.193 12.968 1.138 1.00 91.12 71 LEU A O 1
ATOM 537 N N . ILE A 1 72 ? 1.621 14.806 2.332 1.00 93.25 72 ILE A N 1
ATOM 538 C CA . ILE A 1 72 ? 2.660 15.289 1.409 1.00 93.25 72 ILE A CA 1
ATOM 539 C C . ILE A 1 72 ? 3.856 14.329 1.379 1.00 93.25 72 ILE A C 1
ATOM 541 O O . ILE A 1 72 ? 4.331 13.976 0.300 1.00 93.25 72 ILE A O 1
ATOM 545 N N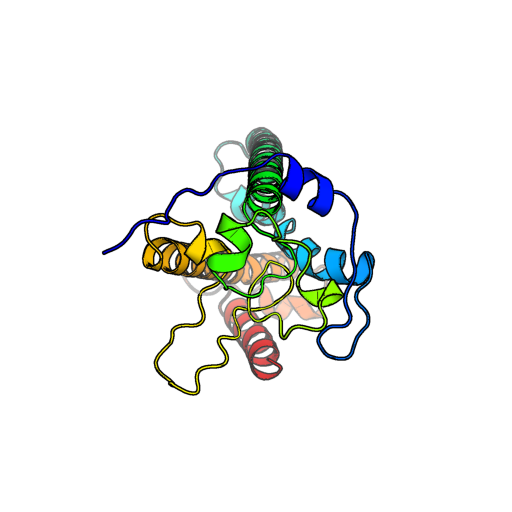 . ILE A 1 73 ? 4.327 13.868 2.543 1.00 93.75 73 ILE A N 1
ATOM 546 C CA . ILE A 1 73 ? 5.467 12.940 2.625 1.00 93.75 73 ILE A CA 1
ATOM 547 C C . ILE A 1 73 ? 5.147 11.627 1.902 1.00 93.75 73 ILE A C 1
ATOM 549 O O . ILE A 1 73 ? 5.966 11.148 1.115 1.00 93.75 73 ILE A O 1
ATOM 553 N N . SER A 1 74 ? 3.956 11.064 2.123 1.00 92.31 74 SER A N 1
ATOM 554 C CA . SER A 1 74 ? 3.538 9.829 1.453 1.00 92.31 74 SER A CA 1
ATOM 555 C C . SER A 1 74 ? 3.419 10.020 -0.061 1.00 92.31 74 SER A C 1
ATOM 557 O O . SER A 1 74 ? 4.012 9.239 -0.805 1.00 92.31 74 SER A O 1
ATOM 559 N N . MET A 1 75 ? 2.778 11.096 -0.532 1.00 91.88 75 MET A N 1
ATOM 560 C CA . MET A 1 75 ? 2.698 11.421 -1.965 1.00 91.88 75 MET A CA 1
ATOM 561 C C . MET A 1 75 ? 4.077 11.528 -2.623 1.00 91.88 75 MET A C 1
ATOM 563 O O . MET A 1 75 ? 4.298 10.938 -3.681 1.00 91.88 75 MET A O 1
ATOM 567 N N . VAL A 1 76 ? 5.021 12.229 -1.990 1.00 95.38 76 VAL A N 1
ATOM 568 C CA . VAL A 1 76 ? 6.392 12.357 -2.508 1.00 95.38 76 VAL A CA 1
ATOM 569 C C . VAL A 1 76 ? 7.095 11.000 -2.525 1.00 95.38 76 VAL A C 1
ATOM 571 O O . VAL A 1 76 ? 7.720 10.649 -3.526 1.00 95.38 76 VAL A O 1
ATOM 574 N N . SER A 1 77 ? 6.961 10.204 -1.462 1.00 93.56 77 SER A N 1
ATOM 575 C CA . SER A 1 77 ? 7.585 8.878 -1.393 1.00 93.56 77 SER A CA 1
ATOM 576 C C . SER A 1 77 ? 7.052 7.914 -2.460 1.00 93.56 77 SER A C 1
ATOM 578 O O . SER A 1 77 ? 7.842 7.225 -3.108 1.00 93.56 77 SER A O 1
ATOM 580 N N . TYR A 1 78 ? 5.739 7.921 -2.718 1.00 92.25 78 TYR A N 1
ATOM 581 C CA . TYR A 1 78 ? 5.132 7.125 -3.782 1.00 92.25 78 TYR A CA 1
ATOM 582 C C . TYR A 1 78 ? 5.593 7.589 -5.163 1.00 92.25 78 TYR A C 1
ATOM 584 O O . TYR A 1 78 ? 5.955 6.753 -5.988 1.00 92.25 78 TYR A O 1
ATOM 592 N N . ALA A 1 79 ? 5.646 8.901 -5.412 1.00 92.75 79 ALA A N 1
ATOM 593 C CA . ALA A 1 79 ? 6.092 9.439 -6.696 1.00 92.75 79 ALA A CA 1
ATOM 594 C C . ALA A 1 79 ? 7.547 9.051 -7.009 1.00 92.75 79 ALA A C 1
ATOM 596 O O . ALA A 1 79 ? 7.842 8.590 -8.113 1.00 92.75 79 ALA A O 1
ATOM 597 N N . ILE A 1 80 ? 8.446 9.175 -6.026 1.00 92.25 80 ILE A N 1
ATOM 598 C CA . ILE A 1 80 ? 9.853 8.775 -6.171 1.00 92.25 80 ILE A CA 1
ATOM 599 C C . ILE A 1 80 ? 9.955 7.280 -6.474 1.00 92.25 80 ILE A C 1
ATOM 601 O O . ILE A 1 80 ? 10.678 6.885 -7.389 1.00 92.25 80 ILE A O 1
ATOM 605 N N . PHE A 1 81 ? 9.216 6.451 -5.735 1.00 88.69 81 PHE A N 1
ATOM 606 C CA . PHE A 1 81 ? 9.239 5.008 -5.938 1.00 88.69 81 PHE A CA 1
ATOM 607 C C . PHE A 1 81 ? 8.729 4.605 -7.329 1.00 88.69 81 PHE A C 1
ATOM 609 O O . PHE A 1 81 ? 9.360 3.779 -7.984 1.00 88.69 81 PHE A O 1
ATOM 616 N N . VAL A 1 82 ? 7.646 5.218 -7.819 1.00 89.44 82 VAL A N 1
ATOM 617 C CA . VAL A 1 82 ? 7.093 4.949 -9.159 1.00 89.44 82 VAL A CA 1
ATOM 618 C C . VAL A 1 82 ? 8.094 5.304 -10.259 1.00 89.44 82 VAL A C 1
ATOM 620 O O . VAL A 1 82 ? 8.315 4.499 -11.163 1.00 89.44 82 VAL A O 1
ATOM 623 N N . VAL A 1 83 ? 8.739 6.472 -10.174 1.00 89.06 83 VAL A N 1
ATOM 624 C CA . VAL A 1 83 ? 9.749 6.891 -11.163 1.00 89.06 83 VAL A CA 1
ATOM 625 C C . VAL A 1 83 ? 10.969 5.973 -11.122 1.00 89.06 83 VAL A C 1
ATOM 627 O O . VAL A 1 83 ? 11.481 5.580 -12.168 1.00 89.06 83 VAL A O 1
ATOM 630 N N . PHE A 1 84 ? 11.417 5.588 -9.926 1.00 86.94 84 PHE A N 1
ATOM 631 C CA . PHE A 1 84 ? 12.549 4.681 -9.771 1.00 86.94 84 PHE A CA 1
ATOM 632 C C . PHE A 1 84 ? 12.237 3.286 -10.321 1.00 86.94 84 PHE A C 1
ATOM 634 O O . PHE A 1 84 ? 13.000 2.767 -11.130 1.00 86.94 84 PHE A O 1
ATOM 641 N N . ALA A 1 85 ? 11.096 2.699 -9.952 1.00 84.38 85 ALA A N 1
ATOM 642 C CA . ALA A 1 85 ? 10.686 1.378 -10.420 1.00 84.38 85 ALA A CA 1
ATOM 643 C C . ALA A 1 85 ? 10.445 1.353 -11.940 1.00 84.38 85 ALA A C 1
ATOM 645 O O . ALA A 1 85 ? 10.913 0.437 -12.615 1.00 84.38 85 ALA A O 1
ATOM 646 N N . GLY A 1 86 ? 9.785 2.380 -12.488 1.00 85.06 86 GLY A N 1
ATOM 647 C CA . GLY A 1 86 ? 9.567 2.531 -13.931 1.00 85.06 86 GLY A CA 1
ATOM 648 C C . GLY A 1 86 ? 10.838 2.865 -14.719 1.00 85.06 86 GLY A C 1
ATOM 649 O O . GLY A 1 86 ? 10.897 2.635 -15.921 1.00 85.06 86 GLY A O 1
ATOM 650 N N . GLY A 1 87 ? 11.873 3.388 -14.069 1.00 83.69 87 GLY A N 1
ATOM 651 C CA . GLY A 1 87 ? 13.176 3.614 -14.687 1.00 83.69 87 GLY A CA 1
ATOM 652 C C . GLY A 1 87 ? 14.108 2.403 -14.622 1.00 83.69 87 GLY A C 1
ATOM 653 O O . GLY A 1 87 ? 14.933 2.216 -15.511 1.00 83.69 87 GLY A O 1
ATOM 654 N N . ALA A 1 88 ? 13.983 1.590 -13.573 1.00 80.12 88 ALA A N 1
ATOM 655 C CA . ALA A 1 88 ? 14.898 0.497 -13.253 1.00 80.12 88 ALA A CA 1
ATOM 656 C C . ALA A 1 88 ? 14.461 -0.882 -13.776 1.00 80.12 88 ALA A C 1
ATOM 658 O O . ALA A 1 88 ? 15.289 -1.791 -13.824 1.00 80.12 88 ALA A O 1
ATOM 659 N N . ALA A 1 89 ? 13.186 -1.076 -14.132 1.00 78.62 89 ALA A N 1
ATOM 660 C CA . ALA A 1 89 ? 12.676 -2.356 -14.627 1.00 78.62 89 ALA A CA 1
ATOM 661 C C . ALA A 1 89 ? 11.870 -2.224 -15.923 1.00 78.62 89 ALA A C 1
ATOM 663 O O . ALA A 1 89 ? 11.059 -1.317 -16.100 1.00 78.62 89 ALA A O 1
ATOM 664 N N . LEU A 1 90 ? 12.069 -3.199 -16.811 1.00 78.38 90 LEU A N 1
ATOM 665 C CA . LEU A 1 90 ? 11.267 -3.403 -18.017 1.00 78.38 90 LEU A CA 1
ATOM 666 C C . LEU A 1 90 ? 9.905 -4.027 -17.668 1.00 78.38 90 LEU A C 1
ATOM 668 O O . LEU A 1 90 ? 9.778 -4.751 -16.676 1.00 78.38 90 LEU A O 1
ATOM 672 N N . ARG A 1 91 ? 8.894 -3.789 -18.511 1.00 78.19 91 ARG A N 1
ATOM 673 C CA . ARG A 1 91 ? 7.539 -4.360 -18.363 1.00 78.19 91 ARG A CA 1
ATOM 674 C C . ARG A 1 91 ? 7.537 -5.873 -18.449 1.00 78.19 91 ARG A C 1
ATOM 676 O O . ARG A 1 91 ? 7.009 -6.526 -17.554 1.00 78.19 91 ARG A O 1
ATOM 683 N N . ASP A 1 92 ? 8.187 -6.378 -19.492 1.00 76.44 92 ASP A N 1
ATOM 684 C CA . ASP A 1 92 ? 8.331 -7.788 -19.821 1.00 76.44 92 ASP A CA 1
ATOM 685 C C . ASP A 1 92 ? 9.796 -8.059 -20.172 1.00 76.44 92 ASP A C 1
ATOM 687 O O . ASP A 1 92 ? 10.353 -7.456 -21.089 1.00 76.44 92 ASP A O 1
ATOM 691 N N . ALA A 1 93 ? 10.425 -8.967 -19.433 1.00 73.31 93 ALA A N 1
ATOM 692 C CA . ALA A 1 93 ? 11.821 -9.344 -19.575 1.00 73.31 93 ALA A CA 1
ATOM 693 C C . ALA A 1 93 ? 11.970 -10.869 -19.720 1.00 73.31 93 ALA A C 1
ATOM 695 O O . ALA A 1 93 ? 11.339 -11.663 -19.018 1.00 73.31 93 ALA A O 1
ATOM 696 N N . SER A 1 94 ? 12.849 -11.268 -20.639 1.00 70.25 94 SER A N 1
ATOM 697 C CA . SER A 1 94 ? 13.215 -12.666 -20.914 1.00 70.25 94 SER A CA 1
ATOM 698 C C . SER A 1 94 ? 14.156 -13.234 -19.835 1.00 70.25 94 SER A C 1
ATOM 700 O O . SER A 1 94 ? 14.083 -14.409 -19.481 1.00 70.25 94 SER A O 1
ATOM 702 N N . GLY A 1 95 ? 15.002 -12.380 -19.239 1.00 69.62 95 GLY A N 1
ATOM 703 C CA . GLY A 1 95 ? 16.025 -12.783 -18.263 1.00 69.62 95 GLY A CA 1
ATOM 704 C C . GLY A 1 95 ? 17.331 -13.283 -18.896 1.00 69.62 95 GLY A C 1
ATOM 705 O O . GLY A 1 95 ? 18.197 -13.791 -18.186 1.00 69.62 95 GLY A O 1
ATOM 706 N N . ASN A 1 96 ? 17.490 -13.135 -20.216 1.00 70.62 96 ASN A N 1
ATOM 707 C CA . ASN A 1 96 ? 18.688 -13.534 -20.945 1.00 70.62 96 ASN A CA 1
ATOM 708 C C . ASN A 1 96 ? 19.729 -12.399 -20.991 1.00 70.62 96 ASN A C 1
ATOM 710 O O . ASN A 1 96 ? 19.496 -11.348 -21.588 1.00 70.62 96 ASN A O 1
ATOM 714 N N . VAL A 1 97 ? 20.907 -12.624 -20.402 1.00 72.56 97 VAL A N 1
ATOM 715 C CA . VAL A 1 97 ? 22.000 -11.631 -20.344 1.00 72.56 97 VAL A CA 1
ATOM 716 C C . VAL A 1 97 ? 22.552 -11.261 -21.727 1.00 72.56 97 VAL A C 1
ATOM 718 O O . VAL A 1 97 ? 23.097 -10.175 -21.913 1.00 72.56 97 VAL A O 1
ATOM 721 N N . SER A 1 98 ? 22.380 -12.132 -22.725 1.00 71.69 98 SER A N 1
ATOM 722 C CA . SER A 1 98 ? 22.830 -11.889 -24.101 1.00 71.69 98 SER A CA 1
ATOM 723 C C . SER A 1 98 ? 22.064 -10.748 -24.784 1.00 71.69 98 SER A C 1
ATOM 725 O O . SER A 1 98 ? 22.644 -10.008 -25.577 1.00 71.69 98 SER A O 1
ATOM 727 N N . GLU A 1 99 ? 20.782 -10.570 -24.454 1.00 69.44 99 GLU A N 1
ATOM 728 C CA . GLU A 1 99 ? 19.931 -9.494 -24.990 1.00 69.44 99 GLU A CA 1
ATOM 729 C C . GLU A 1 99 ? 20.315 -8.127 -24.400 1.00 69.44 99 GLU A C 1
ATOM 731 O O . GLU A 1 99 ? 20.274 -7.108 -25.097 1.00 69.44 99 GLU A O 1
ATOM 736 N N . LEU A 1 100 ? 20.768 -8.111 -23.138 1.00 70.69 100 LEU A N 1
ATOM 737 C CA . LEU A 1 100 ? 21.280 -6.909 -22.476 1.00 70.69 100 LEU A CA 1
ATOM 738 C C . LEU A 1 100 ? 22.590 -6.434 -23.115 1.00 70.69 100 LEU A C 1
ATOM 740 O O . LEU A 1 100 ? 22.752 -5.242 -23.364 1.00 70.69 100 LEU A O 1
ATOM 744 N N . ILE A 1 101 ? 23.512 -7.354 -23.412 1.00 71.44 101 ILE A N 1
ATOM 745 C CA . ILE A 1 101 ? 24.822 -7.018 -23.996 1.00 71.44 101 ILE A CA 1
ATOM 746 C C . ILE A 1 101 ? 24.674 -6.508 -25.437 1.00 71.44 101 ILE A C 1
ATOM 748 O O . ILE A 1 101 ? 25.365 -5.572 -25.836 1.00 71.44 101 ILE A O 1
ATOM 752 N N . ASN A 1 102 ? 23.741 -7.076 -26.204 1.00 71.94 102 ASN A N 1
ATOM 753 C CA . ASN A 1 102 ? 23.505 -6.698 -27.598 1.00 71.94 102 ASN A CA 1
ATOM 754 C C . ASN A 1 102 ? 22.594 -5.468 -27.766 1.00 71.94 102 ASN A C 1
ATOM 756 O O . ASN A 1 102 ? 22.256 -5.131 -28.898 1.00 71.94 102 ASN A O 1
ATOM 760 N N . ASN A 1 103 ? 22.175 -4.804 -26.679 1.00 66.75 103 ASN A N 1
ATOM 761 C CA . ASN A 1 103 ? 21.204 -3.698 -26.697 1.00 66.75 103 ASN A CA 1
ATOM 762 C C . ASN A 1 103 ? 19.887 -4.031 -27.432 1.00 66.75 103 ASN A C 1
ATOM 764 O O . ASN A 1 103 ? 19.245 -3.151 -28.000 1.00 66.75 103 ASN A O 1
ATOM 768 N N . THR A 1 104 ? 19.472 -5.299 -27.412 1.00 69.25 104 THR A N 1
ATOM 769 C CA . THR A 1 104 ? 18.242 -5.796 -28.063 1.00 69.25 104 THR A CA 1
ATOM 770 C C . THR A 1 104 ? 17.168 -6.154 -27.036 1.00 69.25 104 THR A C 1
ATOM 772 O O . THR A 1 104 ? 16.308 -6.988 -27.292 1.00 69.25 104 THR A O 1
ATOM 775 N N . TYR A 1 105 ? 17.193 -5.502 -25.870 1.00 63.41 105 TYR A N 1
ATOM 776 C CA . TYR A 1 105 ? 16.208 -5.646 -24.793 1.00 63.41 105 TYR A CA 1
ATOM 777 C C . TYR A 1 105 ? 14.869 -4.956 -25.144 1.00 63.41 105 TYR A C 1
ATOM 779 O O . TYR A 1 105 ? 14.356 -4.115 -24.413 1.00 63.41 105 TYR A O 1
ATOM 787 N N . ILE A 1 106 ? 14.305 -5.279 -26.305 1.00 61.12 106 ILE A N 1
ATOM 788 C CA . ILE A 1 106 ? 12.926 -4.928 -26.663 1.00 61.12 106 ILE A CA 1
ATOM 789 C C . ILE A 1 106 ? 11.945 -5.760 -25.829 1.00 61.12 106 ILE A C 1
ATOM 791 O O . ILE A 1 106 ? 12.317 -6.800 -25.281 1.00 61.12 106 ILE A O 1
ATOM 795 N N . GLU A 1 107 ? 10.701 -5.290 -25.693 1.00 63.28 107 GLU A N 1
ATOM 796 C CA . GLU A 1 107 ? 9.671 -5.993 -24.924 1.00 63.28 107 GLU A CA 1
ATOM 797 C C . GLU A 1 107 ? 9.597 -7.454 -25.387 1.00 63.28 107 GLU A C 1
ATOM 799 O O . GLU A 1 107 ? 9.296 -7.740 -26.545 1.00 63.28 107 GLU A O 1
ATOM 804 N N . CYS A 1 108 ? 9.882 -8.397 -24.482 1.00 69.69 108 CYS A N 1
ATOM 805 C CA . CYS A 1 108 ? 9.984 -9.827 -24.812 1.00 69.69 108 CYS A CA 1
ATOM 806 C C . CYS A 1 108 ? 8.703 -10.378 -25.487 1.00 69.69 108 CYS A C 1
ATOM 808 O O . CYS A 1 108 ? 8.741 -11.368 -26.224 1.00 69.69 108 CYS A O 1
ATOM 810 N N . ARG A 1 109 ? 7.578 -9.679 -25.297 1.00 63.50 109 ARG A N 1
ATOM 811 C CA . ARG A 1 109 ? 6.284 -9.955 -25.912 1.00 63.50 109 ARG A CA 1
ATOM 812 C C . ARG A 1 109 ? 6.251 -9.747 -27.431 1.00 63.50 109 ARG A C 1
ATOM 814 O O . ARG A 1 109 ? 5.510 -10.462 -28.098 1.00 63.50 109 ARG A O 1
ATOM 821 N N . GLU A 1 110 ? 7.052 -8.839 -27.986 1.00 60.97 110 GLU A N 1
ATOM 822 C CA . GLU A 1 110 ? 7.148 -8.635 -29.442 1.00 60.97 110 GLU A CA 1
ATOM 823 C C . GLU A 1 110 ? 7.943 -9.751 -30.139 1.00 60.97 110 GLU A C 1
ATOM 825 O O . GLU A 1 110 ? 7.683 -10.067 -31.296 1.00 60.97 110 GLU A O 1
ATOM 830 N N . ASN A 1 111 ? 8.842 -10.424 -29.413 1.00 58.59 111 ASN A N 1
ATOM 831 C CA . ASN A 1 111 ? 9.655 -11.531 -29.930 1.00 58.59 111 ASN A CA 1
ATOM 832 C C . ASN A 1 111 ? 8.969 -12.908 -29.838 1.00 58.59 111 ASN A C 1
ATOM 834 O O . ASN A 1 111 ? 9.586 -13.922 -30.164 1.00 58.59 111 ASN A O 1
ATOM 838 N N . GLY A 1 112 ? 7.719 -12.981 -29.357 1.00 57.88 112 GLY A N 1
ATOM 839 C CA . GLY A 1 112 ? 7.011 -14.252 -29.146 1.00 57.88 112 GLY A CA 1
ATOM 840 C C . GLY A 1 112 ? 7.632 -15.148 -28.061 1.00 57.88 112 GLY A C 1
ATOM 841 O O . GLY A 1 112 ? 7.355 -16.347 -28.024 1.00 57.88 112 GLY A O 1
ATOM 842 N N . GLY A 1 113 ? 8.486 -14.588 -27.196 1.00 61.34 113 GLY A N 1
ATOM 843 C CA . GLY A 1 113 ? 9.171 -15.311 -26.126 1.00 61.34 113 GLY A CA 1
ATOM 844 C C . GLY A 1 113 ? 8.319 -15.480 -24.863 1.00 61.34 113 GLY A C 1
ATOM 845 O O . GLY A 1 113 ? 7.386 -14.722 -24.602 1.00 61.34 113 GLY A O 1
ATOM 846 N N . THR A 1 114 ? 8.653 -16.472 -24.034 1.00 63.16 114 THR A N 1
ATOM 847 C CA . THR A 1 114 ? 8.057 -16.639 -22.700 1.00 63.16 114 THR A CA 1
ATOM 848 C C . THR A 1 114 ? 8.688 -15.646 -21.720 1.00 63.16 114 THR A C 1
ATOM 850 O O . THR A 1 114 ? 9.805 -15.862 -21.247 1.00 63.16 114 THR A O 1
ATOM 853 N N . CYS A 1 115 ? 7.991 -14.556 -21.405 1.00 70.94 115 CYS A N 1
ATOM 854 C CA . CYS A 1 115 ? 8.504 -13.512 -20.514 1.00 70.94 115 CYS A CA 1
ATOM 855 C C . CYS A 1 115 ? 8.262 -13.883 -19.046 1.00 70.94 115 CYS A C 1
ATOM 857 O O . CYS A 1 115 ? 7.193 -13.636 -18.494 1.00 70.94 115 CYS A O 1
ATOM 859 N N . GLY A 1 116 ? 9.254 -14.519 -18.419 1.00 66.00 116 GLY A N 1
ATOM 860 C CA . GLY A 1 116 ? 9.184 -14.939 -17.012 1.00 66.00 116 GLY A CA 1
ATOM 861 C C . GLY A 1 116 ? 9.532 -13.840 -15.999 1.00 66.00 116 GLY A C 1
ATOM 862 O O . GLY A 1 116 ? 9.339 -14.035 -14.797 1.00 66.00 116 GLY A O 1
ATOM 863 N N . TYR A 1 117 ? 10.056 -12.701 -16.461 1.00 72.06 117 TYR A N 1
ATOM 864 C CA . TYR A 1 117 ? 10.553 -11.593 -15.641 1.00 72.06 117 TYR A CA 1
ATOM 865 C C . TYR A 1 117 ? 9.894 -10.271 -16.072 1.00 72.06 117 TYR A C 1
ATOM 867 O O . TYR A 1 117 ? 9.400 -10.165 -17.191 1.00 72.06 117 TYR A O 1
ATOM 875 N N . GLY A 1 118 ? 9.895 -9.247 -15.214 1.00 73.06 118 GLY A N 1
ATOM 876 C CA . GLY A 1 118 ? 9.407 -7.901 -15.555 1.00 73.06 118 GLY A CA 1
ATOM 877 C C . GLY A 1 118 ? 8.491 -7.284 -14.498 1.00 73.06 118 GLY A C 1
ATOM 878 O O . GLY A 1 118 ? 8.300 -7.844 -13.420 1.00 73.06 118 GLY A O 1
ATOM 879 N N . LEU A 1 119 ? 7.949 -6.104 -14.800 1.00 74.94 119 LEU A N 1
ATOM 880 C CA . LEU A 1 119 ? 7.001 -5.384 -13.944 1.00 74.94 119 LEU A CA 1
ATOM 881 C C . LEU A 1 119 ? 5.587 -5.989 -13.999 1.00 74.94 119 LEU A C 1
ATOM 883 O O . LEU A 1 119 ? 4.895 -6.007 -12.984 1.00 74.94 119 LEU A O 1
ATOM 887 N N . ASN A 1 120 ? 5.176 -6.500 -15.166 1.00 73.75 120 ASN A N 1
ATOM 888 C CA . ASN A 1 120 ? 3.848 -7.085 -15.389 1.00 73.75 120 ASN A CA 1
ATOM 889 C C . ASN A 1 120 ? 3.786 -8.577 -15.049 1.00 73.75 120 ASN A C 1
ATOM 891 O O . ASN A 1 120 ? 2.713 -9.113 -14.780 1.00 73.75 120 ASN A O 1
ATOM 895 N N . ASN A 1 121 ? 4.935 -9.251 -15.071 1.00 67.00 121 ASN A N 1
ATOM 896 C CA . ASN A 1 121 ? 5.037 -10.676 -14.820 1.00 67.00 121 ASN A CA 1
ATOM 897 C C . ASN A 1 121 ? 5.652 -10.921 -13.442 1.00 67.00 121 ASN A C 1
ATOM 899 O O . ASN A 1 121 ? 6.786 -10.541 -13.159 1.00 67.00 121 ASN A O 1
ATOM 903 N N . SER A 1 122 ? 4.898 -11.603 -12.577 1.00 57.94 122 SER A N 1
ATOM 904 C CA . SER A 1 122 ? 5.455 -12.178 -11.352 1.00 57.94 122 SER A CA 1
ATOM 905 C C . SER A 1 122 ? 6.580 -13.123 -11.751 1.00 57.94 122 SER A C 1
ATOM 907 O O . SER A 1 122 ? 6.325 -13.971 -12.599 1.00 57.94 122 SER A O 1
ATOM 909 N N . TYR A 1 123 ? 7.775 -12.972 -11.161 1.00 59.16 123 TYR A N 1
ATOM 910 C CA . TYR A 1 123 ? 9.003 -13.745 -11.418 1.00 59.16 123 TYR A CA 1
ATOM 911 C C . TYR A 1 123 ? 8.752 -15.253 -11.480 1.00 59.16 123 TYR A C 1
ATOM 913 O O . TYR A 1 123 ? 8.987 -16.018 -10.534 1.00 59.16 123 TYR A O 1
ATOM 921 N N . SER A 1 124 ? 8.264 -15.690 -12.629 1.00 47.16 124 SER A N 1
ATOM 922 C CA . SER A 1 124 ? 7.829 -17.036 -12.907 1.00 47.16 124 SER A CA 1
ATOM 923 C C . SER A 1 124 ? 9.019 -17.711 -13.557 1.00 47.16 124 SER A C 1
ATOM 925 O O . SER A 1 124 ? 9.052 -17.972 -14.750 1.00 47.16 124 SER A O 1
ATOM 927 N N . SER A 1 125 ? 10.071 -17.942 -12.763 1.00 42.44 125 SER A N 1
ATOM 928 C CA . SER A 1 125 ? 11.166 -18.785 -13.231 1.00 42.44 125 SER A CA 1
ATOM 929 C C . SER A 1 125 ? 10.573 -20.118 -13.726 1.00 42.44 125 SER A C 1
ATOM 931 O O . SER A 1 125 ? 9.819 -20.736 -12.963 1.00 42.44 125 SER A O 1
ATOM 933 N N . PRO A 1 126 ? 10.902 -20.555 -14.957 1.00 47.44 126 PRO A N 1
ATOM 934 C CA . PRO A 1 126 ? 10.442 -21.813 -15.551 1.00 47.44 126 PRO A CA 1
ATOM 935 C C . PRO A 1 126 ? 11.157 -23.049 -14.975 1.00 47.44 126 PRO A C 1
ATOM 937 O O . PRO A 1 126 ? 11.038 -24.147 -15.511 1.00 47.44 126 PRO A O 1
ATOM 940 N N . SER A 1 127 ? 11.921 -22.903 -13.888 1.00 45.22 127 SER A N 1
ATOM 941 C CA . SER A 1 127 ? 12.617 -24.025 -13.261 1.00 45.22 127 SER A CA 1
ATOM 942 C C . SER A 1 127 ? 11.719 -24.711 -12.225 1.00 45.22 127 SER A C 1
ATOM 944 O O . SER A 1 127 ? 11.322 -24.116 -11.228 1.00 45.22 127 SER A O 1
ATOM 946 N N . ASN A 1 128 ? 11.426 -25.997 -12.448 1.00 42.28 128 ASN A N 1
ATOM 947 C CA . ASN A 1 128 ? 10.677 -26.901 -11.558 1.00 42.28 128 ASN A CA 1
ATOM 948 C C . ASN A 1 128 ? 11.401 -27.215 -10.227 1.00 42.28 128 ASN A C 1
ATOM 950 O O . ASN A 1 128 ? 11.169 -28.256 -9.614 1.00 42.28 128 ASN A O 1
ATOM 954 N N . LEU A 1 129 ? 12.311 -26.351 -9.775 1.00 44.66 129 LEU A N 1
ATOM 955 C CA . LEU A 1 129 ? 13.011 -26.522 -8.514 1.00 44.66 129 LEU A CA 1
ATOM 956 C C . LEU A 1 129 ? 12.233 -25.772 -7.430 1.00 44.66 129 LEU A C 1
ATOM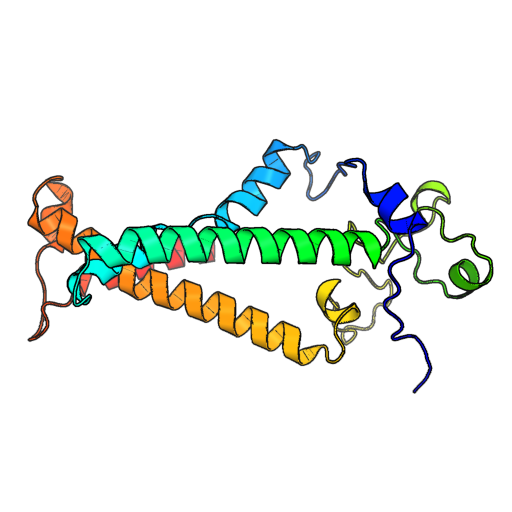 958 O O . LEU A 1 129 ? 12.284 -24.547 -7.348 1.00 44.66 129 LEU A O 1
ATOM 962 N N . ALA A 1 130 ? 11.539 -26.524 -6.576 1.00 42.94 130 ALA A N 1
ATOM 963 C CA . ALA A 1 130 ? 10.689 -26.038 -5.480 1.00 42.94 130 ALA A CA 1
ATOM 964 C C . ALA A 1 130 ? 11.397 -25.139 -4.432 1.00 42.94 130 ALA A C 1
ATOM 966 O O . ALA A 1 130 ? 10.774 -24.714 -3.465 1.00 42.94 130 ALA A O 1
ATOM 967 N N . LEU A 1 131 ? 12.687 -24.835 -4.618 1.00 41.00 131 LEU A N 1
ATOM 968 C CA . LEU A 1 131 ? 13.527 -24.038 -3.723 1.00 41.00 131 LEU A CA 1
ATOM 969 C C . LEU A 1 131 ? 14.024 -22.722 -4.359 1.00 41.00 131 LEU A C 1
ATOM 971 O O . LEU A 1 131 ? 14.934 -22.087 -3.834 1.00 41.00 131 LEU A O 1
ATOM 975 N N . VAL A 1 132 ? 13.469 -22.271 -5.488 1.00 49.91 132 VAL A N 1
ATOM 976 C CA . VAL A 1 132 ? 13.736 -20.906 -5.974 1.00 49.91 132 VAL A CA 1
ATOM 977 C C . VAL A 1 132 ? 12.699 -19.966 -5.365 1.00 49.91 132 VAL A C 1
ATOM 979 O O . VAL A 1 132 ? 11.543 -19.943 -5.777 1.00 49.91 132 VAL A O 1
ATOM 982 N N . ILE A 1 133 ? 13.116 -19.183 -4.366 1.00 51.16 133 ILE A N 1
ATOM 983 C CA . ILE A 1 133 ? 12.289 -18.126 -3.768 1.00 51.16 133 ILE A CA 1
ATOM 984 C C . ILE A 1 133 ? 11.807 -17.205 -4.896 1.00 51.16 133 ILE A C 1
ATOM 986 O O . ILE A 1 133 ? 12.628 -16.585 -5.576 1.00 51.16 133 ILE A O 1
ATOM 990 N N . ARG A 1 134 ? 10.485 -17.110 -5.094 1.00 55.50 134 ARG A N 1
ATOM 991 C CA . ARG A 1 134 ? 9.861 -16.111 -5.972 1.00 55.50 134 ARG A CA 1
ATOM 992 C C . ARG A 1 134 ? 10.270 -14.734 -5.456 1.00 55.50 134 ARG A C 1
ATOM 994 O O . ARG A 1 134 ? 9.784 -14.289 -4.420 1.00 55.50 134 ARG A O 1
ATOM 1001 N N . LYS A 1 135 ? 11.215 -14.087 -6.134 1.00 57.66 135 LYS A N 1
ATOM 1002 C CA . LYS A 1 135 ? 11.645 -12.741 -5.758 1.00 57.66 135 LYS A CA 1
ATOM 1003 C C . LYS A 1 135 ? 10.646 -11.751 -6.322 1.00 57.66 135 LYS A C 1
ATOM 1005 O O . LYS A 1 135 ? 10.252 -11.885 -7.466 1.00 57.66 135 LYS A O 1
ATOM 1010 N N . GLN A 1 136 ? 10.215 -10.783 -5.530 1.00 68.88 136 GLN A N 1
ATOM 1011 C CA . GLN A 1 136 ? 9.401 -9.673 -6.031 1.00 68.88 136 GLN A CA 1
ATOM 1012 C C . GLN A 1 136 ? 10.307 -8.643 -6.723 1.00 68.88 136 GLN A C 1
ATOM 1014 O O . GLN A 1 136 ? 11.505 -8.592 -6.431 1.00 68.88 136 GLN A O 1
ATOM 1019 N N . VAL A 1 137 ? 9.758 -7.780 -7.591 1.00 73.62 137 VAL A N 1
ATOM 1020 C CA . VAL A 1 137 ? 10.552 -6.752 -8.310 1.00 73.62 137 VAL A CA 1
ATOM 1021 C C . VAL A 1 137 ? 11.337 -5.892 -7.317 1.00 73.62 137 VAL A C 1
ATOM 1023 O O . VAL A 1 137 ? 12.534 -5.667 -7.481 1.00 73.62 137 VAL A O 1
ATOM 1026 N N . MET A 1 138 ? 10.681 -5.503 -6.222 1.00 77.56 138 MET A N 1
ATOM 1027 C CA . MET A 1 138 ? 11.286 -4.708 -5.153 1.00 77.56 138 MET A CA 1
ATOM 1028 C C . MET A 1 138 ? 12.466 -5.418 -4.476 1.00 77.56 138 MET A C 1
ATOM 1030 O O . MET A 1 138 ? 13.428 -4.768 -4.077 1.00 77.56 138 MET A O 1
ATOM 1034 N N . GLN A 1 139 ? 12.435 -6.751 -4.382 1.00 76.62 139 GLN A N 1
ATOM 1035 C CA . GLN A 1 139 ? 13.523 -7.526 -3.789 1.00 76.62 139 GLN A CA 1
ATOM 1036 C C . GLN A 1 139 ? 14.763 -7.538 -4.690 1.00 76.62 139 GLN A C 1
ATOM 1038 O O . GLN A 1 139 ? 15.880 -7.500 -4.176 1.00 76.62 139 GLN A O 1
ATOM 1043 N N . LEU A 1 140 ? 14.588 -7.573 -6.014 1.00 72.69 140 LEU A N 1
ATOM 1044 C CA . LEU A 1 140 ? 15.711 -7.543 -6.956 1.00 72.69 140 LEU A CA 1
ATOM 1045 C C . LEU A 1 140 ? 16.388 -6.179 -7.052 1.00 72.69 140 LEU A C 1
ATOM 1047 O O . LEU A 1 140 ? 17.586 -6.119 -7.310 1.00 72.69 140 LEU A O 1
ATOM 1051 N N . MET A 1 141 ? 15.642 -5.101 -6.814 1.00 74.06 141 MET A N 1
ATOM 1052 C CA . MET A 1 141 ? 16.189 -3.742 -6.776 1.00 74.06 141 MET A CA 1
ATOM 1053 C C . MET A 1 141 ? 16.897 -3.419 -5.453 1.00 74.06 141 MET A C 1
ATOM 1055 O O . MET A 1 141 ? 17.626 -2.434 -5.364 1.00 74.06 141 MET A O 1
ATOM 1059 N N . SER A 1 142 ? 16.676 -4.223 -4.411 1.00 77.62 142 SER A N 1
ATOM 1060 C CA . SER A 1 142 ? 17.245 -3.990 -3.084 1.00 77.62 142 SER A CA 1
ATOM 1061 C C . SER A 1 142 ? 18.676 -4.515 -2.954 1.00 77.62 142 SER A C 1
ATOM 1063 O O . SER A 1 142 ? 19.017 -5.565 -3.494 1.00 77.62 142 SER A O 1
ATOM 1065 N N . LEU A 1 143 ? 19.496 -3.820 -2.157 1.00 77.38 143 LEU A N 1
ATOM 1066 C CA . LEU A 1 143 ? 20.855 -4.264 -1.820 1.00 77.38 143 LEU A CA 1
ATOM 1067 C C . LEU A 1 143 ? 20.841 -5.574 -1.011 1.00 77.38 143 LEU A C 1
ATOM 1069 O O . LEU A 1 143 ? 21.747 -6.396 -1.129 1.00 77.38 143 LEU A O 1
ATOM 1073 N N . TRP A 1 144 ? 19.804 -5.772 -0.187 1.00 80.19 144 TRP A N 1
ATOM 1074 C CA . TRP A 1 144 ? 19.645 -6.958 0.647 1.00 80.19 144 TRP A CA 1
ATOM 1075 C C . TRP A 1 144 ? 18.183 -7.415 0.700 1.00 80.19 144 TRP A C 1
ATOM 1077 O O . TRP A 1 144 ? 17.345 -6.825 1.381 1.00 80.19 144 TRP A O 1
ATOM 1087 N N . GLY A 1 145 ? 17.884 -8.506 -0.010 1.00 77.00 145 GLY A N 1
ATOM 1088 C CA . GLY A 1 145 ? 16.519 -9.012 -0.187 1.00 77.00 145 GLY A CA 1
ATOM 1089 C C . GLY A 1 145 ? 15.713 -9.277 1.100 1.00 77.00 145 GLY A C 1
ATOM 1090 O O . GLY A 1 145 ? 14.542 -8.900 1.134 1.00 77.00 145 GLY A O 1
ATOM 1091 N N . PRO A 1 146 ? 16.282 -9.878 2.166 1.00 83.25 146 PRO A N 1
ATOM 1092 C CA . PRO A 1 146 ? 15.554 -10.117 3.418 1.00 83.25 146 PRO A CA 1
ATOM 1093 C C . PRO A 1 146 ? 15.041 -8.842 4.102 1.00 83.25 146 PRO A C 1
ATOM 1095 O O . PRO A 1 146 ? 14.028 -8.885 4.796 1.00 83.25 146 PRO A O 1
ATOM 1098 N N . PHE A 1 147 ? 15.700 -7.701 3.882 1.00 85.56 147 PHE A N 1
ATOM 1099 C CA . PHE A 1 147 ? 15.309 -6.430 4.488 1.00 85.56 147 PHE A CA 1
ATOM 1100 C C . PHE A 1 147 ? 13.955 -5.929 3.970 1.00 85.56 147 PHE A C 1
ATOM 1102 O O . PHE A 1 147 ? 13.135 -5.449 4.749 1.00 85.56 147 PHE A O 1
ATOM 1109 N N . ILE A 1 148 ? 13.683 -6.102 2.671 1.00 86.31 148 ILE A N 1
ATOM 1110 C CA . ILE A 1 148 ? 12.386 -5.749 2.074 1.00 86.31 148 ILE A CA 1
ATOM 1111 C C . ILE A 1 148 ? 11.268 -6.605 2.672 1.00 86.31 148 ILE A C 1
ATOM 1113 O O . ILE A 1 148 ? 10.223 -6.078 3.041 1.00 86.31 148 ILE A O 1
ATOM 1117 N N . TYR A 1 149 ? 11.509 -7.908 2.840 1.00 83.56 149 TYR A N 1
ATOM 1118 C CA . TYR A 1 149 ? 10.532 -8.811 3.448 1.00 83.56 149 TYR A CA 1
ATOM 1119 C C . TYR A 1 149 ? 10.220 -8.425 4.902 1.00 83.56 149 TYR A C 1
ATOM 1121 O O . TYR A 1 149 ? 9.053 -8.336 5.283 1.00 83.56 149 TYR A O 1
ATOM 1129 N N . ALA A 1 150 ? 11.254 -8.120 5.695 1.00 89.12 150 ALA A N 1
ATOM 1130 C CA . ALA A 1 150 ? 11.089 -7.631 7.063 1.00 89.12 150 ALA A CA 1
ATOM 1131 C C . ALA A 1 150 ? 10.299 -6.310 7.114 1.00 89.12 150 ALA A C 1
ATOM 1133 O O . ALA A 1 150 ? 9.421 -6.154 7.961 1.00 89.12 150 ALA A O 1
ATOM 1134 N N . GLY A 1 151 ? 10.559 -5.389 6.181 1.00 90.75 151 GLY A N 1
ATOM 1135 C CA . GLY A 1 151 ? 9.819 -4.132 6.052 1.00 90.75 151 GLY A CA 1
ATOM 1136 C C . GLY A 1 151 ? 8.339 -4.338 5.722 1.00 90.75 151 GLY A C 1
ATOM 1137 O O . GLY A 1 151 ? 7.481 -3.763 6.388 1.00 90.75 151 GLY A O 1
ATOM 1138 N N . CYS A 1 152 ? 8.020 -5.199 4.751 1.00 90.06 152 CYS A N 1
ATOM 1139 C CA . CYS A 1 152 ? 6.635 -5.546 4.414 1.00 90.06 152 CYS A CA 1
ATOM 1140 C C . CYS A 1 152 ? 5.897 -6.179 5.602 1.00 90.06 152 CYS A C 1
ATOM 1142 O O . CYS A 1 152 ? 4.751 -5.820 5.882 1.00 90.06 152 CYS A O 1
ATOM 1144 N N . PHE A 1 153 ? 6.554 -7.080 6.333 1.00 91.31 153 PHE A N 1
ATOM 1145 C CA . PHE A 1 153 ? 5.987 -7.694 7.533 1.00 91.31 153 PHE A CA 1
ATOM 1146 C C . PHE A 1 153 ? 5.734 -6.660 8.639 1.00 91.31 153 PHE A C 1
ATOM 1148 O O . PHE A 1 153 ? 4.651 -6.621 9.218 1.00 91.31 153 PHE A O 1
ATOM 1155 N N . ALA A 1 154 ? 6.690 -5.763 8.891 1.00 93.94 154 ALA A N 1
ATOM 1156 C CA . ALA A 1 154 ? 6.529 -4.696 9.876 1.00 93.94 154 ALA A CA 1
ATOM 1157 C C . ALA A 1 154 ? 5.400 -3.719 9.499 1.00 93.94 154 ALA A C 1
ATOM 1159 O O . ALA A 1 154 ? 4.593 -3.357 10.353 1.00 93.94 154 ALA A O 1
ATOM 1160 N N . ALA A 1 155 ? 5.305 -3.323 8.226 1.00 91.12 155 ALA A N 1
ATOM 1161 C CA . ALA A 1 155 ? 4.278 -2.401 7.742 1.00 91.12 155 ALA A CA 1
ATOM 1162 C C . ALA A 1 155 ? 2.863 -3.000 7.831 1.00 91.12 155 ALA A C 1
ATOM 1164 O O . ALA A 1 155 ? 1.933 -2.337 8.301 1.00 91.12 155 ALA A O 1
ATOM 1165 N N . THR A 1 156 ? 2.701 -4.263 7.426 1.00 91.88 156 THR A N 1
ATOM 1166 C CA . THR A 1 156 ? 1.415 -4.980 7.501 1.00 91.88 156 THR A CA 1
ATOM 1167 C C . THR A 1 156 ? 0.993 -5.247 8.943 1.00 91.88 156 THR A C 1
ATOM 1169 O O . THR A 1 156 ? -0.152 -4.981 9.298 1.00 91.88 156 THR A O 1
ATOM 1172 N N . LEU A 1 157 ? 1.911 -5.678 9.815 1.00 92.94 157 LEU A N 1
ATOM 1173 C CA . LEU A 1 157 ? 1.615 -5.836 11.241 1.00 92.94 157 LEU A CA 1
ATOM 1174 C C . LEU A 1 157 ? 1.275 -4.508 11.921 1.00 92.94 157 LEU A C 1
ATOM 1176 O O . LEU A 1 157 ? 0.346 -4.460 12.724 1.00 92.94 157 LEU A O 1
ATOM 1180 N N . SER A 1 158 ? 2.002 -3.434 11.605 1.00 91.94 158 SER A N 1
ATOM 1181 C CA . SER A 1 158 ? 1.749 -2.112 12.183 1.00 91.94 158 SER A CA 1
ATOM 1182 C C . SER A 1 158 ? 0.352 -1.610 11.818 1.00 91.94 158 SER A C 1
ATOM 1184 O O . SER A 1 158 ? -0.405 -1.231 12.709 1.00 91.94 158 SER A O 1
ATOM 1186 N N . THR A 1 159 ? -0.023 -1.676 10.539 1.00 89.88 159 THR A N 1
ATOM 1187 C CA . THR A 1 159 ? -1.359 -1.264 10.076 1.00 89.88 159 THR A CA 1
ATOM 1188 C C . THR A 1 159 ? -2.467 -2.161 10.630 1.00 89.88 159 THR A C 1
ATOM 1190 O O . THR A 1 159 ? -3.496 -1.651 11.083 1.00 89.88 159 THR A O 1
ATOM 1193 N N . ALA A 1 160 ? -2.250 -3.478 10.688 1.00 90.56 160 ALA A N 1
ATOM 1194 C CA . ALA A 1 160 ? -3.192 -4.412 11.300 1.00 90.56 160 ALA A CA 1
ATOM 1195 C C . ALA A 1 160 ? -3.429 -4.098 12.786 1.00 90.56 160 ALA A C 1
ATOM 1197 O O . ALA A 1 160 ? -4.579 -4.024 13.223 1.00 90.56 160 ALA A O 1
ATOM 1198 N N . LEU A 1 161 ? -2.363 -3.849 13.555 1.00 89.81 161 LEU A N 1
ATOM 1199 C CA . LEU A 1 161 ? -2.460 -3.534 14.980 1.00 89.81 161 LEU A CA 1
ATOM 1200 C C . LEU A 1 161 ? -3.174 -2.197 15.218 1.00 89.81 161 LEU A C 1
ATOM 1202 O O . LEU A 1 161 ? -4.051 -2.114 16.079 1.00 89.81 161 LEU A O 1
ATOM 1206 N N . THR A 1 162 ? -2.858 -1.166 14.430 1.00 88.19 162 THR A N 1
ATOM 1207 C CA . THR A 1 162 ? -3.537 0.135 14.515 1.00 88.19 162 THR A CA 1
ATOM 1208 C C . THR A 1 162 ? -5.039 -0.009 14.288 1.00 88.19 162 THR A C 1
ATOM 1210 O O . THR A 1 162 ? -5.821 0.540 15.066 1.00 88.19 162 THR A O 1
ATOM 1213 N N . ASN A 1 163 ? -5.458 -0.779 13.282 1.00 89.19 163 ASN A N 1
ATOM 1214 C CA . ASN A 1 163 ? -6.874 -1.000 12.987 1.00 89.19 163 ASN A CA 1
ATOM 1215 C C . ASN A 1 163 ? -7.567 -1.844 14.066 1.00 89.19 163 ASN A C 1
ATOM 1217 O O . ASN A 1 163 ? -8.687 -1.521 14.468 1.00 89.19 163 ASN A O 1
ATOM 1221 N N . LEU A 1 164 ? -6.891 -2.869 14.592 1.00 88.44 164 LEU A N 1
ATOM 1222 C CA . LEU A 1 164 ? -7.423 -3.729 15.651 1.00 88.44 164 LEU A CA 1
ATOM 1223 C C . LEU A 1 164 ? -7.712 -2.949 16.938 1.00 88.44 164 LEU A C 1
ATOM 1225 O O . LEU A 1 164 ? -8.710 -3.224 17.599 1.00 88.44 164 LEU A O 1
ATOM 1229 N N . LEU A 1 165 ? -6.887 -1.953 17.272 1.00 86.50 165 LEU A N 1
ATOM 1230 C CA . LEU A 1 165 ? -7.077 -1.096 18.449 1.00 86.50 165 LEU A CA 1
ATOM 1231 C C . LEU A 1 165 ? -8.040 0.075 18.191 1.00 86.50 165 LEU A C 1
ATOM 1233 O O . LEU A 1 165 ? -8.755 0.509 19.095 1.00 86.50 165 LEU A O 1
ATOM 1237 N N . SER A 1 166 ? -8.069 0.586 16.960 1.00 86.81 166 SER A N 1
ATOM 1238 C CA . SER A 1 166 ? -8.835 1.779 16.586 1.00 86.81 166 SER A CA 1
ATOM 1239 C C . SER A 1 166 ? -10.324 1.512 16.377 1.00 86.81 166 SER A C 1
ATOM 1241 O O . SER A 1 166 ? -11.162 2.267 16.874 1.00 86.81 166 SER A O 1
ATOM 1243 N N . VAL A 1 167 ? -10.663 0.440 15.657 1.00 89.44 167 VAL A N 1
ATOM 1244 C CA . VAL A 1 167 ? -12.045 0.145 15.239 1.00 89.44 167 VAL A CA 1
ATOM 1245 C C . VAL A 1 167 ? -12.981 -0.134 16.427 1.00 89.44 167 VAL A C 1
ATOM 1247 O O . VAL A 1 167 ? -14.065 0.450 16.467 1.00 89.44 167 VAL A O 1
ATOM 1250 N N . PRO A 1 168 ? -12.605 -0.945 17.439 1.00 88.50 168 PRO A N 1
ATOM 1251 C CA . PRO A 1 168 ? -13.462 -1.204 18.599 1.00 88.50 168 PRO A CA 1
ATOM 1252 C C . PRO A 1 168 ? -13.803 0.057 19.395 1.00 88.50 168 PRO A C 1
ATOM 1254 O O . PRO A 1 168 ? -14.933 0.196 19.861 1.00 88.50 168 PRO A O 1
ATOM 1257 N N . ARG A 1 169 ? -12.845 0.986 19.521 1.00 87.06 169 ARG A N 1
ATOM 1258 C CA . ARG A 1 169 ? -13.043 2.271 20.207 1.00 87.06 169 ARG A CA 1
ATOM 1259 C C . ARG A 1 169 ? -14.024 3.162 19.450 1.00 87.06 169 ARG A C 1
ATOM 1261 O O . ARG A 1 169 ? -14.900 3.756 20.070 1.00 87.06 169 ARG A O 1
ATOM 1268 N N . LEU A 1 170 ? -13.934 3.188 18.120 1.00 87.69 170 LEU A N 1
ATOM 1269 C CA . LEU A 1 170 ? -14.868 3.925 17.268 1.00 87.69 170 LEU A CA 1
ATOM 1270 C C . LEU A 1 170 ? -16.295 3.363 17.406 1.00 87.69 170 LEU A C 1
ATOM 1272 O O . LEU A 1 170 ? -17.235 4.116 17.649 1.00 87.69 170 LEU A O 1
ATOM 1276 N N . ILE A 1 171 ? -16.461 2.037 17.347 1.00 88.19 171 ILE A N 1
ATOM 1277 C CA . ILE A 1 171 ? -17.769 1.376 17.528 1.00 88.19 171 ILE A CA 1
ATOM 1278 C C . ILE A 1 171 ? -18.352 1.662 18.919 1.00 88.19 171 ILE A C 1
ATOM 1280 O O . ILE A 1 171 ? -19.551 1.913 19.050 1.00 88.19 171 ILE A O 1
ATOM 1284 N N . GLN A 1 172 ? -17.514 1.646 19.957 1.00 88.06 172 GLN A N 1
ATOM 1285 C CA . GLN A 1 172 ? -17.933 1.963 21.319 1.00 88.06 172 GLN A CA 1
ATOM 1286 C C . GLN A 1 172 ? -18.397 3.417 21.448 1.00 88.06 172 GLN A C 1
ATOM 1288 O O . GLN A 1 172 ? -19.453 3.649 22.034 1.00 88.06 172 GLN A O 1
ATOM 1293 N N . ALA A 1 173 ? -17.653 4.372 20.881 1.00 85.25 173 ALA A N 1
ATOM 1294 C CA . ALA A 1 173 ? -18.024 5.787 20.876 1.00 85.25 173 ALA A CA 1
ATOM 1295 C C . ALA A 1 173 ? -19.387 6.003 20.197 1.00 85.25 173 ALA A C 1
ATOM 1297 O O . ALA A 1 173 ? -20.292 6.573 20.801 1.00 85.25 173 ALA A O 1
ATOM 1298 N N . LEU A 1 174 ? -19.592 5.410 19.015 1.00 86.19 174 LEU A N 1
ATOM 1299 C CA . LEU A 1 174 ? -20.882 5.452 18.313 1.00 86.19 174 LEU A CA 1
ATOM 1300 C C . LEU A 1 174 ? -22.034 4.839 19.126 1.00 86.19 174 LEU A C 1
ATOM 1302 O O . LEU A 1 174 ? -23.174 5.303 19.048 1.00 86.19 174 LEU A O 1
ATOM 1306 N N . GLY A 1 175 ? -21.755 3.785 19.897 1.00 85.44 175 GLY A N 1
ATOM 1307 C CA . GLY A 1 175 ? -22.730 3.170 20.794 1.00 85.44 175 GLY A CA 1
ATOM 1308 C C . GLY A 1 175 ? -23.101 4.062 21.982 1.00 85.44 175 GLY A C 1
ATOM 1309 O O . GLY A 1 175 ? -24.256 4.045 22.411 1.00 85.44 175 GLY A O 1
ATOM 1310 N N . ILE A 1 176 ? -22.145 4.833 22.517 1.00 85.38 176 ILE A N 1
ATOM 1311 C CA . ILE A 1 176 ? -22.364 5.775 23.631 1.00 85.38 176 ILE A CA 1
ATOM 1312 C C . ILE A 1 176 ? -23.217 6.955 23.161 1.00 85.38 176 ILE A C 1
ATOM 1314 O O . ILE A 1 176 ? -24.154 7.340 23.863 1.00 85.38 176 ILE A O 1
ATOM 1318 N N . ASP A 1 177 ? -22.968 7.442 21.944 1.00 88.25 177 ASP A N 1
ATOM 1319 C CA . ASP A 1 177 ? -23.718 8.541 21.328 1.00 88.25 177 ASP A CA 1
ATOM 1320 C C . ASP A 1 177 ? -25.151 8.145 20.918 1.00 88.25 177 ASP A C 1
ATOM 1322 O O . ASP A 1 177 ? -25.928 8.988 20.473 1.00 88.25 177 ASP A O 1
ATOM 1326 N N . LYS A 1 178 ? -25.532 6.863 21.071 1.00 85.06 178 LYS A N 1
ATOM 1327 C CA . LYS A 1 178 ? -26.866 6.309 20.756 1.00 85.06 178 LYS A CA 1
ATOM 1328 C C . LYS A 1 178 ? -27.375 6.657 19.347 1.00 85.06 178 LYS A C 1
ATOM 1330 O O . LYS A 1 178 ? -28.582 6.657 19.117 1.00 85.06 178 LYS A O 1
ATOM 1335 N N . ILE A 1 179 ? -26.469 6.892 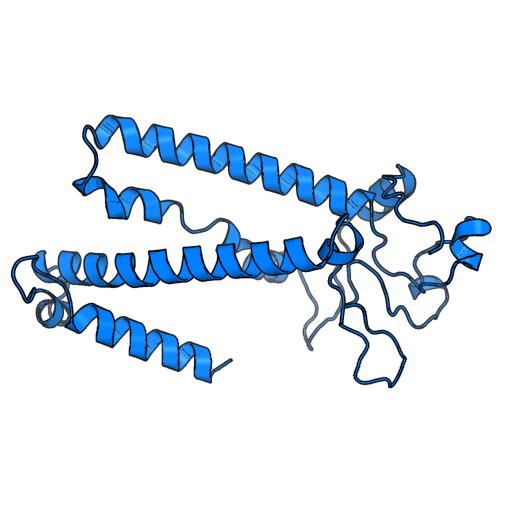18.392 1.00 83.44 179 ILE A N 1
ATOM 1336 C CA . ILE A 1 179 ? -26.812 7.249 17.003 1.00 83.44 179 ILE A CA 1
ATOM 1337 C C . ILE A 1 179 ? -27.560 6.098 16.318 1.00 83.44 179 ILE A C 1
ATOM 1339 O O . ILE A 1 179 ? -28.517 6.322 15.581 1.00 83.44 179 ILE A O 1
ATOM 1343 N N . TYR A 1 180 ? -27.154 4.857 16.599 1.00 82.12 180 TYR A N 1
ATOM 1344 C CA . TYR A 1 180 ? -27.804 3.655 16.085 1.00 82.12 180 TYR A CA 1
ATOM 1345 C C . TYR A 1 180 ? -28.321 2.786 17.235 1.00 82.12 180 TYR A C 1
ATOM 1347 O O . TYR A 1 180 ? -27.517 2.342 18.062 1.00 82.12 180 TYR A O 1
ATOM 1355 N N . PRO A 1 181 ? -29.626 2.448 17.275 1.00 77.31 181 PRO A N 1
ATOM 1356 C CA . PRO A 1 181 ? -30.202 1.663 18.367 1.00 77.31 181 PRO A CA 1
ATOM 1357 C C . PRO A 1 181 ? -29.587 0.257 18.488 1.00 77.31 181 PRO A C 1
ATOM 1359 O O . PRO A 1 181 ? -29.488 -0.276 19.590 1.00 77.31 181 PRO A O 1
ATOM 1362 N N . GLY A 1 182 ? -29.096 -0.320 17.383 1.00 80.56 182 GLY A N 1
ATOM 1363 C CA . GLY A 1 182 ? -28.392 -1.609 17.386 1.00 80.56 182 GLY A CA 1
ATOM 1364 C C . GLY A 1 182 ? -26.976 -1.569 17.981 1.00 80.56 182 GLY A C 1
ATOM 1365 O O . GLY A 1 182 ? -26.509 -2.577 18.507 1.00 80.56 182 GLY A O 1
ATOM 1366 N N . LEU A 1 183 ? -26.293 -0.415 17.958 1.00 79.38 183 LEU A N 1
ATOM 1367 C CA . LEU A 1 183 ? -24.917 -0.283 18.466 1.00 79.38 183 LEU A CA 1
ATOM 1368 C C . LEU A 1 183 ? -24.849 -0.016 19.979 1.00 79.38 183 LEU A C 1
ATOM 1370 O O . LEU A 1 183 ? -23.774 -0.110 20.570 1.00 79.38 183 LEU A O 1
ATOM 1374 N N . ILE A 1 184 ? -25.985 0.235 20.638 1.00 79.62 184 ILE A N 1
ATOM 1375 C CA . ILE A 1 184 ? -26.065 0.488 22.089 1.00 79.62 184 ILE A CA 1
ATOM 1376 C C . ILE A 1 184 ? -25.519 -0.706 22.894 1.00 79.62 184 ILE A C 1
ATOM 1378 O O . ILE A 1 184 ? -24.923 -0.535 23.957 1.00 79.62 184 ILE A O 1
ATOM 1382 N N . PHE A 1 185 ? -25.628 -1.929 22.362 1.00 82.56 185 PHE A N 1
ATOM 1383 C CA . PHE A 1 185 ? -25.037 -3.126 22.969 1.00 82.56 185 PHE A CA 1
ATOM 1384 C C . PHE A 1 185 ? -23.507 -3.032 23.142 1.00 82.56 185 PHE A C 1
ATOM 1386 O O . PHE A 1 185 ? -22.956 -3.618 24.081 1.00 82.56 185 PHE A O 1
ATOM 1393 N N . PHE A 1 186 ? -22.818 -2.290 22.271 1.00 81.94 186 PHE A N 1
ATOM 1394 C CA . PHE A 1 186 ? -21.361 -2.124 22.277 1.00 81.94 186 PHE A CA 1
ATOM 1395 C C . PHE A 1 186 ? -20.878 -0.933 23.118 1.00 81.94 186 PHE A C 1
ATOM 1397 O O . PHE A 1 186 ? -19.675 -0.788 23.312 1.00 81.94 186 PHE A O 1
ATOM 1404 N N . SER A 1 187 ? -21.783 -0.123 23.683 1.00 80.94 187 SER A N 1
ATOM 1405 C CA . SER A 1 187 ? -21.418 1.038 24.514 1.00 80.94 187 SER A CA 1
ATOM 1406 C C . SER A 1 187 ? -20.814 0.656 25.874 1.00 80.94 187 SER A C 1
ATOM 1408 O O . SER A 1 187 ? -20.141 1.473 26.507 1.00 80.94 187 SER A O 1
ATOM 1410 N N . LYS A 1 188 ? -21.052 -0.573 26.353 1.00 83.31 188 LYS A N 1
ATOM 1411 C CA . LYS A 1 188 ? -20.608 -1.013 27.680 1.00 83.31 188 LYS A CA 1
ATOM 1412 C C . LYS A 1 188 ? -19.102 -1.297 27.681 1.00 83.31 188 LYS A C 1
ATOM 1414 O O . LYS A 1 188 ? -18.670 -2.347 27.210 1.00 83.31 188 LYS A O 1
ATOM 1419 N N . GLY A 1 189 ? -18.328 -0.370 28.243 1.00 83.56 189 GLY A N 1
ATOM 1420 C CA . GLY A 1 189 ? -16.912 -0.574 28.553 1.00 83.56 189 GLY A CA 1
ATOM 1421 C C . GLY A 1 189 ? -16.727 -1.508 29.750 1.00 83.56 189 GLY A C 1
ATOM 1422 O O . GLY A 1 189 ? -17.544 -1.512 30.675 1.00 83.56 189 GLY A O 1
ATOM 1423 N N . TYR A 1 190 ? -15.661 -2.305 29.735 1.00 82.00 190 TYR A N 1
ATOM 1424 C CA . TYR A 1 190 ? -15.314 -3.229 30.818 1.00 82.00 190 TYR A CA 1
ATOM 1425 C C . TYR A 1 190 ? -13.932 -2.893 31.405 1.00 82.00 190 TYR A C 1
ATOM 1427 O O . TYR A 1 190 ? -13.044 -2.402 30.712 1.00 82.00 190 TYR A O 1
ATOM 1435 N N . GLY A 1 191 ? -13.740 -3.185 32.696 1.00 84.06 191 GLY A N 1
ATOM 1436 C CA . GLY A 1 191 ? -12.476 -2.953 33.404 1.00 84.06 191 GLY A CA 1
ATOM 1437 C C . GLY A 1 191 ? -12.252 -1.500 33.845 1.00 84.06 191 GLY A C 1
ATOM 1438 O O . GLY A 1 191 ? -13.100 -0.632 33.654 1.00 84.06 191 GLY A O 1
ATOM 1439 N N . LYS A 1 192 ? -11.088 -1.237 34.456 1.00 76.69 192 LYS A N 1
ATOM 1440 C CA . LYS A 1 192 ? -10.724 0.090 34.999 1.00 76.69 192 LYS A CA 1
ATOM 1441 C C . LYS A 1 192 ? -10.490 1.155 33.920 1.00 76.69 192 LYS A C 1
ATOM 1443 O O . LYS A 1 192 ? -10.620 2.336 34.210 1.00 76.69 192 LYS A O 1
ATOM 1448 N N . PHE A 1 193 ? -10.171 0.730 32.697 1.00 76.50 193 PHE A N 1
ATOM 1449 C CA . PHE A 1 193 ? -9.869 1.600 31.555 1.00 76.50 193 PHE A CA 1
ATOM 1450 C C . PHE A 1 193 ? -11.018 1.692 30.534 1.00 76.50 193 PHE A C 1
ATOM 1452 O O . PHE A 1 193 ? -10.858 2.324 29.496 1.00 76.50 193 PHE A O 1
ATOM 1459 N N . GLY A 1 194 ? -12.178 1.077 30.813 1.00 81.44 194 GLY A N 1
ATOM 1460 C CA . GLY A 1 194 ? -13.365 1.180 29.956 1.00 81.44 194 GLY A CA 1
ATOM 1461 C C . GLY A 1 194 ? -13.228 0.511 28.583 1.00 81.44 194 GLY A C 1
ATOM 1462 O O . GLY A 1 194 ? -13.815 0.987 27.614 1.00 81.44 194 GLY A O 1
ATOM 1463 N N . GLU A 1 195 ? -12.480 -0.589 28.486 1.00 84.31 195 GLU A N 1
ATOM 1464 C CA . GLU A 1 195 ? -12.128 -1.213 27.209 1.00 84.31 195 GLU A CA 1
ATOM 1465 C C . GLU A 1 195 ? -13.329 -1.893 26.510 1.00 84.31 195 GLU A C 1
ATOM 1467 O O . GLU A 1 195 ? -14.142 -2.562 27.168 1.00 84.31 195 GLU A O 1
ATOM 1472 N N . PRO A 1 196 ? -13.434 -1.795 25.169 1.00 87.44 196 PRO A N 1
ATOM 1473 C CA . PRO A 1 196 ? -14.527 -2.377 24.388 1.00 87.44 196 PRO A CA 1
ATOM 1474 C C . PRO A 1 196 ? -14.299 -3.855 24.035 1.00 87.44 196 PRO A C 1
ATOM 1476 O O . PRO A 1 196 ? -14.146 -4.207 22.865 1.00 87.44 196 PRO A O 1
ATOM 1479 N N . TYR A 1 197 ? -14.348 -4.760 25.019 1.00 87.25 197 TYR A N 1
ATOM 1480 C CA . TYR A 1 197 ? -14.200 -6.212 24.780 1.00 87.25 197 TYR A CA 1
ATOM 1481 C C . TYR A 1 197 ? -15.157 -6.748 23.706 1.00 87.25 197 TYR A C 1
ATOM 1483 O O . TYR A 1 197 ? -14.754 -7.505 22.827 1.00 87.25 197 TYR A O 1
ATOM 1491 N N . ARG A 1 198 ? -16.420 -6.304 23.725 1.00 88.06 198 ARG A N 1
ATOM 1492 C CA . ARG A 1 198 ? -17.420 -6.683 22.712 1.00 88.06 198 ARG A CA 1
ATOM 1493 C C . ARG A 1 198 ? -17.039 -6.198 21.311 1.00 88.06 198 ARG A C 1
ATOM 1495 O O . ARG A 1 198 ? -17.292 -6.902 20.339 1.00 88.06 198 ARG A O 1
ATOM 1502 N N . GLY A 1 199 ? -16.422 -5.020 21.219 1.00 89.12 199 GLY A N 1
ATOM 1503 C CA . GLY A 1 199 ? -15.918 -4.470 19.964 1.00 89.12 199 GLY A CA 1
ATOM 1504 C C . GLY A 1 199 ? -14.766 -5.304 19.403 1.00 89.12 199 GLY A C 1
ATOM 1505 O O . GLY A 1 199 ? -14.797 -5.633 18.224 1.00 89.12 199 GLY A O 1
ATOM 1506 N N . TYR A 1 200 ? -13.813 -5.723 20.246 1.00 90.88 200 TYR A N 1
ATOM 1507 C CA . TYR A 1 200 ? -12.714 -6.609 19.831 1.00 90.88 200 TYR A CA 1
ATOM 1508 C C . TYR A 1 200 ? -13.208 -7.967 19.318 1.00 90.88 200 TYR A C 1
ATOM 1510 O O . TYR A 1 200 ? -12.702 -8.476 18.322 1.00 90.88 200 TYR A O 1
ATOM 1518 N N . VAL A 1 201 ? -14.216 -8.555 19.970 1.00 91.81 201 VAL A N 1
ATOM 1519 C CA . VAL A 1 201 ? -14.803 -9.826 19.512 1.00 91.81 201 VAL A CA 1
ATOM 1520 C C . VAL A 1 201 ? -15.471 -9.654 18.147 1.00 91.81 201 VAL A C 1
ATOM 1522 O O . VAL A 1 201 ? -15.274 -10.484 17.263 1.00 91.81 201 VAL A O 1
ATOM 1525 N N . LEU A 1 202 ? -16.221 -8.566 17.942 1.00 90.69 202 LEU A N 1
ATOM 1526 C CA . LEU A 1 202 ? -16.857 -8.286 16.655 1.00 90.69 202 LEU A CA 1
ATOM 1527 C C . LEU A 1 202 ? -15.817 -8.104 15.540 1.00 90.69 202 LEU A C 1
ATOM 1529 O O . LEU A 1 202 ? -15.943 -8.723 14.483 1.00 90.69 202 LEU A O 1
ATOM 1533 N N . THR A 1 203 ? -14.783 -7.287 15.768 1.00 90.56 203 THR A N 1
ATOM 1534 C CA . THR A 1 203 ? -13.731 -7.057 14.767 1.00 90.56 203 THR A CA 1
ATOM 1535 C C . THR A 1 203 ? -12.967 -8.335 14.451 1.00 90.56 203 THR A C 1
ATOM 1537 O O . THR A 1 203 ? -12.672 -8.577 13.282 1.00 90.56 203 THR A O 1
ATOM 1540 N N . PHE A 1 204 ? -12.705 -9.189 15.442 1.00 91.75 204 PHE A N 1
ATOM 1541 C CA . PHE A 1 204 ? -12.091 -10.498 15.232 1.00 91.75 204 PHE A CA 1
ATOM 1542 C C . PHE A 1 204 ? -12.950 -11.420 14.354 1.00 91.75 204 PHE A C 1
ATOM 1544 O O . PHE A 1 204 ? -12.429 -12.019 13.414 1.00 91.75 204 PHE A O 1
ATOM 1551 N N . VAL A 1 205 ? -14.261 -11.511 14.610 1.00 93.19 205 VAL A N 1
ATOM 1552 C CA . VAL A 1 205 ? -15.179 -12.353 13.818 1.00 93.19 205 VAL A CA 1
ATOM 1553 C C . VAL A 1 205 ? -15.268 -11.863 12.375 1.00 93.19 205 VAL A C 1
ATOM 1555 O O . VAL A 1 205 ? -15.128 -12.660 11.450 1.00 93.19 205 VAL A O 1
ATOM 1558 N N . VAL A 1 206 ? -15.448 -10.555 12.172 1.00 92.56 206 VAL A N 1
ATOM 1559 C CA . VAL A 1 206 ? -15.520 -9.963 10.827 1.00 92.56 206 VAL A CA 1
ATOM 1560 C C . VAL A 1 206 ? -14.198 -10.151 10.084 1.00 92.56 206 VAL A C 1
ATOM 1562 O O . VAL A 1 206 ? -14.205 -10.579 8.934 1.00 92.56 206 VAL A O 1
ATOM 1565 N N . SER A 1 207 ? -13.062 -9.907 10.744 1.00 92.00 207 SER A N 1
ATOM 1566 C CA . SER A 1 207 ? -11.742 -10.108 10.131 1.00 92.00 207 SER A CA 1
ATOM 1567 C C . SER A 1 207 ? -11.516 -11.572 9.756 1.00 92.00 207 SER A C 1
ATOM 1569 O O . SER A 1 207 ? -11.055 -11.854 8.657 1.00 92.00 207 SER A O 1
ATOM 1571 N N . SER A 1 208 ? -11.903 -12.510 10.626 1.00 92.38 208 SER A N 1
ATOM 1572 C CA . SER A 1 208 ? -11.800 -13.948 10.350 1.00 92.38 208 SER A CA 1
ATOM 1573 C C . SER A 1 208 ? -12.662 -14.362 9.156 1.00 92.38 208 SER A C 1
ATOM 1575 O O . SER A 1 208 ? -12.206 -15.137 8.324 1.00 92.38 208 SER A O 1
ATOM 1577 N N . ALA A 1 209 ? -13.874 -13.815 9.021 1.00 94.81 209 ALA A N 1
ATOM 1578 C CA . ALA A 1 209 ? -14.732 -14.080 7.869 1.00 94.81 209 ALA A CA 1
ATOM 1579 C C . ALA A 1 209 ? -14.084 -13.627 6.548 1.00 94.81 209 ALA A C 1
ATOM 1581 O O . ALA A 1 209 ? -14.087 -14.388 5.585 1.00 94.81 209 ALA A O 1
ATOM 1582 N N . PHE A 1 210 ? -13.472 -12.437 6.509 1.00 92.50 210 PHE A N 1
ATOM 1583 C CA . PHE A 1 210 ? -12.740 -11.967 5.325 1.00 92.50 210 PHE A CA 1
ATOM 1584 C C . PHE A 1 210 ? -11.488 -12.794 5.028 1.00 92.50 210 PHE A C 1
ATOM 1586 O O . PHE A 1 210 ? -11.204 -13.052 3.864 1.00 92.50 210 PHE A O 1
ATOM 1593 N N . VAL A 1 211 ? -10.765 -13.242 6.057 1.00 92.19 211 VAL A N 1
ATOM 1594 C CA . VAL A 1 211 ? -9.601 -14.125 5.884 1.00 92.19 211 VAL A CA 1
ATOM 1595 C C . VAL A 1 211 ? -10.008 -15.487 5.316 1.00 92.19 211 VAL A C 1
ATOM 1597 O O . VAL A 1 211 ? -9.265 -16.042 4.521 1.00 92.19 211 VAL A O 1
ATOM 1600 N N . ILE A 1 212 ? -11.183 -16.014 5.679 1.00 94.19 212 ILE A N 1
ATOM 1601 C CA . ILE A 1 212 ? -11.700 -17.297 5.164 1.00 94.19 212 ILE A CA 1
ATOM 1602 C C . ILE A 1 212 ? -12.172 -17.195 3.704 1.00 94.19 212 ILE A C 1
ATOM 1604 O O . ILE A 1 212 ? -12.167 -18.195 2.994 1.00 94.19 212 ILE A O 1
ATOM 1608 N N . ILE A 1 213 ? -12.596 -16.009 3.255 1.00 92.06 213 ILE A N 1
ATOM 1609 C CA . ILE A 1 213 ? -12.922 -15.749 1.840 1.00 92.06 213 ILE A CA 1
ATOM 1610 C C . ILE A 1 213 ? -11.644 -15.711 0.976 1.00 92.06 213 ILE A C 1
ATOM 1612 O O . ILE A 1 213 ? -11.737 -15.895 -0.238 1.00 92.06 213 ILE A O 1
ATOM 1616 N N . GLY A 1 214 ? -10.493 -15.448 1.609 1.00 58.81 214 GLY A N 1
ATOM 1617 C CA . GLY A 1 214 ? -9.173 -15.329 0.988 1.00 58.81 214 GLY A CA 1
ATOM 1618 C C . GLY A 1 214 ? -8.645 -16.610 0.360 1.00 58.81 214 GLY A C 1
ATOM 1619 O O . GLY A 1 214 ? -8.842 -17.698 0.943 1.00 58.81 214 GLY A O 1
#

Foldseek 3Di:
DDDDLPLDQDPVLLVVLVDDDFDDDPNDTDDPVNVCVVCVVVLPDLCLLVLCLVVDPDSVPCSVVVSVVVNVVVVVVVVVVVSSLSRRWHAFAPPDVVCVVVVNRDRVVVVVDDGCDTDNHQNNPPDPPPPDPRQGSVQSNDPHNVVVVVVVVCVVVVVVVSCLQRQLSVLLVCLCVCPDVVSVVQVQADDPVRHRPVSNVVVVVVVVVVVVVD

=== Feature glossary ===
Legend for the data blocks above and below:

— What the protein is —

Sequence gives the chain of amino acids in standard one-letter code (A=alanine, C=cysteine, …, Y=tyrosine), read N→C. It is the only feature that is directly encoded by the gene; all structural features are derived from the folded form of this sequence.

The annotation block draws on four external resources. InterPro: which protein families and domains the sequence belongs to. GO: standardized terms for what the protein does, what process it participates in, and where in the cell it acts. CATH: which structural fold it has in the CATH hierarchy. Organism: the species of origin.

— Where its atoms are —

Atomic coordinates in PDBx/mmCIF format — the same representation the Protein Data Bank distributes. Each line of the _atom_site loop places one backbone atom in Cartesian space (units: ångströms, origin: arbitrary).

Six rendered views show the 3D structure from the faces of a cube — i.e. along ±x, ±y, ±z. Rendering representation is drawn randomly per protein from cartoon (secondary-structure ribbons), sticks (backbone bonds), or molecular surface; coloring is either N→C rainbow (blue at the N-terminus through red at the C-terminus) or one color per chain.

— Local backbone conformation —

DSSP 8-state secondary structure assigns each residue one of H (α-helix), G (3₁₀-helix), I (π-helix), E (extended β-strand), B (isolated β-bridge), T (hydrogen-bonded turn), S (bend), or '-' (coil). The assignment is computed from backbone hydrogen-bond geometry via the Kabsch–Sander algorithm.

P-SEA three-state annotation labels each residue as helix, strand, or coil based purely on the geometry of the Cα trace. It serves as a fallback when the full backbone (and thus DSSP) is unavailable.

φ (phi) and ψ (psi) are the two rotatable backbone dihedrals per residue: φ is the C(i-1)–N–Cα–C torsion, ψ is the N–Cα–C–N(i+1) torsion, both in degrees on (−180°, 180°]. α-helical residues cluster near (−60°, −45°); β-strand residues near (−120°, +130°). A Ramachandran plot is simply a scatter of (φ, ψ) for every residue.

— Global shape and packing —

Radius of gyration (Rg) is the root-mean-square distance of Cα atoms from their centroid — a single number for overall size and compactness. A globular domain of N residues has Rg ≈ 2.2·N^0.38 Å; an extended or disordered chain has a much larger Rg. The Cα contact count is the number of residue pairs whose Cα atoms are within 8 Å and are more than four positions apart in sequence — a standard proxy for tertiary packing density. The bounding box is the smallest axis-aligned box enclosing all Cα atoms.

Accessible surface area quantifies burial. A residue with SASA near zero is packed into the hydrophobic core; one with SASA >100 Å² sits on the surface. Computed here via the Shrake–Rupley numerical algorithm with a 1.4 Å probe.

The contact map is a binary N×N matrix image: pixel (i, j) is dark where Cα_i and Cα_j are within 8 Å and |i−j|>4. Because the |i−j|>4 filter removes local helical contacts, off-diagonal stripes parallel to the main diagonal indicate parallel β-sheets; stripes perpendicular to it indicate antiparallel β-sheets. The Ramachandran plot scatters every residue's (φ, ψ) pair against the sterically allowed regions. The PAE heatmap renders the predicted-aligned-error matrix.

— Structural neighborhood —

A 3Di character summarizes, for each residue, the relative orientation of the Cα frame of its nearest spatial neighbor. Because it encodes fold topology rather than chemistry, 3Di alignments detect remote structural similarity that sequence alignment misses.

Structural nearest neighbors (via Foldseek easy-search vs the PDB). Reported per hit: target PDB id, E-value, and alignment TM-score. A TM-score above ~0.5 is the conventional threshold for 'same fold'.

— Confidence and disorder —

For AlphaFold models, the B-factor field carries pLDDT — the model's own estimate of local accuracy on a 0–100 scale. Regions with pLDDT<50 should be treated as essentially unmodeled; they often correspond to intrinsically disordered segments.

B-factor (Debye–Waller factor) reflects atomic displacement in the crystal lattice. It is an experimental observable (units Å²), not a prediction; low values mean the atom is pinned down, high values mean it moves or is heterogeneous across the crystal.

Predicted Aligned Error (PAE) is an AlphaFold confidence matrix: entry (i, j) is the expected error in the position of residue j, in ångströms, when the prediction is superimposed on the true structure at residue i. Low PAE within a block of residues means that block is internally rigid and well-predicted; high PAE between two blocks means their relative placement is uncertain even if each block individually is confident.